Protein AF-A0A2I0NME8-F1 (afdb_monomer_lite)

Radius of gyration: 18.9 Å; chains: 1; bounding box: 47×40×54 Å

pLDDT: mean 90.34, std 10.37, range [47.47, 98.88]

Structure (mmCIF, N/CA/C/O backbone):
data_AF-A0A2I0NME8-F1
#
_entry.id   AF-A0A2I0NME8-F1
#
loop_
_atom_site.group_PDB
_atom_site.id
_atom_site.type_symbol
_atom_site.label_atom_id
_atom_site.label_alt_id
_atom_site.label_comp_id
_atom_site.label_asym_id
_atom_site.label_entity_id
_atom_site.label_seq_id
_atom_site.pdbx_PDB_ins_code
_atom_site.Cartn_x
_atom_site.Cartn_y
_atom_site.Cartn_z
_atom_site.occupancy
_atom_site.B_iso_or_equiv
_atom_site.auth_seq_id
_atom_site.auth_comp_id
_atom_site.auth_asym_id
_atom_site.auth_atom_id
_atom_site.pdbx_PDB_model_num
ATOM 1 N N . LYS A 1 1 ? -17.362 5.681 -18.011 1.00 47.47 1 LYS A N 1
ATOM 2 C CA . LYS A 1 1 ? -17.113 6.570 -16.849 1.00 47.47 1 LYS A CA 1
ATOM 3 C C . LYS A 1 1 ? -15.649 6.382 -16.465 1.00 47.47 1 LYS A C 1
ATOM 5 O O . LYS A 1 1 ? -15.208 5.243 -16.518 1.00 47.47 1 LYS A O 1
ATOM 10 N N . GLY A 1 2 ? -14.898 7.472 -16.289 1.00 61.69 2 GLY A N 1
ATOM 11 C CA . GLY A 1 2 ? -13.431 7.456 -16.187 1.00 61.69 2 GLY A CA 1
ATOM 12 C C . GLY A 1 2 ? -12.897 6.877 -14.875 1.00 61.69 2 GLY A C 1
ATOM 13 O O . GLY A 1 2 ? -13.664 6.612 -13.954 1.00 61.69 2 GLY A O 1
ATOM 14 N N . HIS A 1 3 ? -11.578 6.707 -14.825 1.00 57.25 3 HIS A N 1
ATOM 15 C CA . HIS A 1 3 ? -10.728 6.210 -13.731 1.00 57.25 3 HIS A CA 1
ATOM 16 C C . HIS A 1 3 ? -10.694 7.133 -12.486 1.00 57.25 3 HIS A C 1
ATOM 18 O O . HIS A 1 3 ? -9.628 7.410 -11.957 1.00 57.25 3 HIS A O 1
ATOM 24 N N . GLY A 1 4 ? -11.825 7.705 -12.067 1.00 63.38 4 GLY A N 1
ATOM 25 C CA . GLY A 1 4 ? -11.909 8.529 -10.850 1.00 63.38 4 GLY A CA 1
ATOM 26 C C . GLY A 1 4 ? -11.460 9.992 -10.972 1.00 63.38 4 GLY A C 1
ATOM 27 O O . GLY A 1 4 ? -11.892 10.793 -10.158 1.00 63.38 4 GLY A O 1
ATOM 28 N N . PHE A 1 5 ? -10.697 10.373 -12.004 1.00 74.81 5 PHE A N 1
ATOM 29 C CA . PHE A 1 5 ? -10.230 11.760 -12.161 1.00 74.81 5 PHE A CA 1
ATOM 30 C C . PHE A 1 5 ? -11.259 12.692 -12.809 1.00 74.81 5 PHE A C 1
ATOM 32 O O . PHE A 1 5 ? -11.834 12.399 -13.866 1.00 74.81 5 PHE A O 1
ATOM 39 N N . SER A 1 6 ? -11.443 13.846 -12.182 1.00 75.81 6 SER A N 1
ATOM 40 C CA . SER A 1 6 ? -12.228 14.974 -12.655 1.00 75.81 6 SER A CA 1
ATOM 41 C C . SER A 1 6 ? -11.431 15.852 -13.633 1.00 75.81 6 SER A C 1
ATOM 43 O O . SER A 1 6 ? -10.222 15.709 -13.824 1.00 75.81 6 SER A O 1
ATOM 45 N N . GLN A 1 7 ? -12.112 16.795 -14.288 1.00 75.69 7 GLN A N 1
ATOM 46 C CA . GLN A 1 7 ? -11.427 17.769 -15.139 1.00 75.69 7 GLN A CA 1
ATOM 47 C C . GLN A 1 7 ? -10.551 18.730 -14.313 1.00 75.69 7 GLN A C 1
ATOM 49 O O . GLN A 1 7 ? -9.525 19.172 -14.824 1.00 75.69 7 GLN A O 1
ATOM 54 N N . SER A 1 8 ? -10.923 19.031 -13.060 1.00 79.00 8 SER A N 1
ATOM 55 C CA . SER A 1 8 ? -10.115 19.863 -12.158 1.00 79.00 8 SER A CA 1
ATOM 56 C C . SER A 1 8 ? -8.833 19.162 -11.721 1.00 79.00 8 SER A C 1
ATOM 58 O O . SER A 1 8 ? -7.792 19.810 -11.709 1.00 79.00 8 SER A O 1
ATOM 60 N N . ASP A 1 9 ? -8.873 17.848 -11.490 1.00 80.81 9 ASP A N 1
ATOM 61 C CA . ASP A 1 9 ? -7.703 17.039 -11.101 1.00 80.81 9 ASP A CA 1
ATOM 62 C C . ASP A 1 9 ? -6.600 17.124 -12.159 1.0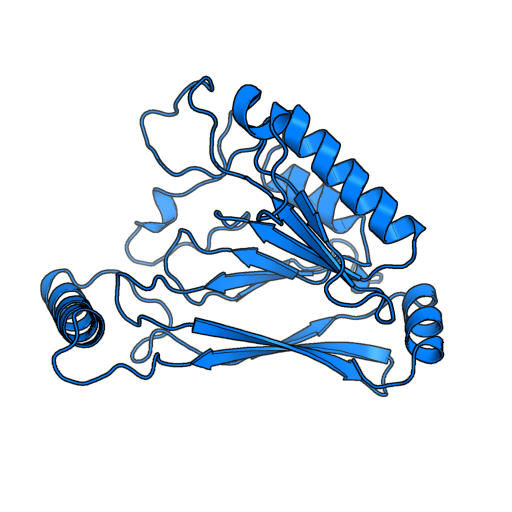0 80.81 9 ASP A C 1
ATOM 64 O O . ASP A 1 9 ? -5.416 17.248 -11.859 1.00 80.81 9 ASP A O 1
ATOM 68 N N . ARG A 1 10 ? -7.001 17.157 -13.437 1.00 74.75 10 ARG A N 1
ATOM 69 C CA . ARG A 1 10 ? -6.077 17.354 -14.562 1.00 74.75 10 ARG A CA 1
ATOM 70 C C . ARG A 1 10 ? -5.431 18.736 -14.576 1.00 74.75 10 ARG A C 1
ATOM 72 O O . ARG A 1 10 ? -4.369 18.887 -15.167 1.00 74.75 10 ARG A O 1
ATOM 79 N N . THR A 1 11 ? -6.096 19.747 -14.027 1.00 76.50 11 THR A N 1
ATOM 80 C CA . THR A 1 11 ? -5.583 21.121 -13.975 1.00 76.50 11 THR A CA 1
ATOM 81 C C . THR A 1 11 ? -4.665 21.324 -12.777 1.00 76.50 11 THR A C 1
ATOM 83 O O . THR A 1 11 ? -3.657 22.008 -12.916 1.00 76.50 11 THR A O 1
ATOM 86 N N . THR A 1 12 ? -4.988 20.736 -11.626 1.00 79.81 12 THR A N 1
ATOM 87 C CA . THR A 1 12 ? -4.189 20.863 -10.397 1.00 79.81 12 THR A CA 1
ATOM 88 C C . THR A 1 12 ? -3.056 19.842 -10.309 1.00 79.81 12 THR A C 1
ATOM 90 O O . THR A 1 12 ? -2.130 20.030 -9.523 1.00 79.81 12 THR A O 1
ATOM 93 N N . GLY A 1 13 ? -3.114 18.775 -11.114 1.00 83.69 13 GLY A N 1
ATOM 94 C CA . GLY A 1 13 ? -2.199 17.640 -11.012 1.00 83.69 13 GLY A CA 1
ATOM 95 C C . GLY A 1 13 ? -2.479 16.773 -9.784 1.00 83.69 13 GLY A C 1
ATOM 96 O O . GLY A 1 13 ? -1.594 16.047 -9.346 1.00 83.69 13 GLY A O 1
ATOM 97 N N . PHE A 1 14 ? -3.675 16.870 -9.196 1.00 89.38 14 PHE A N 1
ATOM 98 C CA . PHE A 1 14 ? -4.058 16.097 -8.019 1.00 89.38 14 PHE A CA 1
ATOM 99 C C . PHE A 1 14 ? -4.547 14.709 -8.442 1.00 89.38 14 PHE A C 1
ATOM 101 O O . PHE A 1 14 ? -5.645 14.568 -8.974 1.00 89.38 14 PHE A O 1
ATOM 108 N N . ALA A 1 15 ? -3.722 13.683 -8.235 1.00 91.50 15 ALA A N 1
ATOM 109 C CA . ALA A 1 15 ? -3.996 12.320 -8.695 1.00 91.50 15 ALA A CA 1
ATOM 110 C C . ALA A 1 15 ? -4.381 11.345 -7.564 1.00 91.50 15 ALA A C 1
ATOM 112 O O . ALA A 1 15 ? -4.317 10.128 -7.751 1.00 91.50 15 ALA A O 1
ATOM 113 N N . CYS A 1 16 ? -4.818 11.860 -6.412 1.00 94.31 16 CYS A N 1
ATOM 114 C CA . CYS A 1 16 ? -5.343 11.035 -5.326 1.00 94.31 16 CYS A CA 1
ATOM 115 C C . CYS A 1 16 ? -6.857 10.837 -5.459 1.00 94.31 16 CYS A C 1
ATOM 117 O O . CYS A 1 16 ? -7.587 11.742 -5.862 1.00 94.31 16 CYS A O 1
ATOM 119 N N . TYR A 1 17 ? -7.344 9.654 -5.100 1.00 95.50 17 TYR A N 1
ATOM 120 C CA . TYR A 1 17 ? -8.773 9.346 -5.056 1.00 95.50 17 TYR A CA 1
ATOM 121 C C . TYR A 1 17 ? -9.037 8.175 -4.112 1.00 95.50 17 TYR A C 1
ATOM 123 O O . TYR A 1 17 ? -8.129 7.431 -3.752 1.00 95.50 17 TYR A O 1
ATOM 131 N N . SER A 1 18 ? -10.292 7.967 -3.733 1.00 97.25 18 SER A N 1
ATOM 132 C CA . SER A 1 18 ? -10.694 6.791 -2.968 1.00 97.25 18 SER A CA 1
ATOM 133 C C . SER A 1 18 ? -11.953 6.159 -3.535 1.00 97.25 18 SER A C 1
ATOM 135 O O . SER A 1 18 ? -12.691 6.766 -4.317 1.00 97.25 18 SER A O 1
ATOM 137 N N . PHE A 1 19 ? -12.170 4.895 -3.191 1.00 96.25 19 PHE A N 1
ATOM 138 C CA . PHE A 1 19 ? -13.370 4.164 -3.567 1.00 96.25 19 PHE A CA 1
ATOM 139 C C . PHE A 1 19 ? -13.648 3.019 -2.594 1.00 96.25 19 PHE A C 1
ATOM 141 O O . PHE A 1 19 ? -12.768 2.549 -1.873 1.00 96.25 19 PHE A O 1
ATOM 148 N N . GLU A 1 20 ? -14.887 2.545 -2.620 1.00 95.88 20 GLU A N 1
ATOM 149 C CA . GLU A 1 20 ? -15.327 1.350 -1.909 1.00 95.88 20 GLU A CA 1
ATOM 150 C C . GLU A 1 20 ? -15.542 0.247 -2.948 1.00 95.88 20 GLU A C 1
ATOM 152 O O . GLU A 1 20 ? -16.386 0.415 -3.835 1.00 95.88 20 GLU A O 1
ATOM 157 N N . PRO A 1 21 ? -14.776 -0.861 -2.908 1.00 92.25 21 PRO A N 1
ATOM 158 C CA . PRO A 1 21 ? -14.899 -1.927 -3.903 1.00 92.25 21 PRO A CA 1
ATOM 159 C C . PRO A 1 21 ? -16.309 -2.524 -3.955 1.00 92.25 21 PRO A C 1
ATOM 161 O O . PRO A 1 21 ? -16.783 -2.937 -5.014 1.00 92.25 21 PRO A O 1
ATOM 164 N N . ARG A 1 22 ? -16.972 -2.565 -2.796 1.00 90.31 22 ARG A N 1
ATOM 165 C CA . ARG A 1 22 ? -18.315 -3.089 -2.579 1.00 90.31 22 ARG A CA 1
ATOM 166 C C . ARG A 1 22 ? -18.996 -2.271 -1.489 1.00 90.31 22 ARG A C 1
ATOM 168 O O . ARG A 1 22 ? -18.376 -1.984 -0.478 1.00 90.31 22 ARG A O 1
ATOM 175 N N . SER A 1 23 ? -20.265 -1.923 -1.679 1.00 87.50 23 SER A N 1
ATOM 176 C CA . SER A 1 23 ? -21.014 -1.093 -0.723 1.00 87.50 23 SER A CA 1
ATOM 177 C C . SER A 1 23 ? -21.514 -1.853 0.509 1.00 87.50 23 SER A C 1
ATOM 179 O O . SER A 1 23 ? -21.963 -1.235 1.466 1.00 87.50 23 SER A O 1
ATOM 181 N N . ASP A 1 24 ? -21.532 -3.186 0.457 1.00 88.50 24 ASP A N 1
ATOM 182 C CA . ASP A 1 24 ? -21.983 -4.066 1.542 1.00 88.50 24 ASP A CA 1
ATOM 183 C C . ASP A 1 24 ? -20.843 -4.529 2.459 1.00 88.50 24 ASP A C 1
ATOM 185 O O . ASP A 1 24 ? -21.098 -5.105 3.514 1.00 88.50 24 ASP A O 1
ATOM 189 N N . ILE A 1 25 ? -19.598 -4.243 2.076 1.00 90.75 25 ILE A N 1
ATOM 190 C CA . ILE A 1 25 ? -18.397 -4.575 2.833 1.00 90.75 25 ILE A CA 1
ATOM 191 C C . ILE A 1 25 ? -17.723 -3.261 3.247 1.00 90.75 25 ILE A C 1
ATOM 193 O O . ILE A 1 25 ? -17.447 -2.436 2.376 1.00 90.75 25 ILE A O 1
ATOM 197 N N . PRO A 1 26 ? -17.418 -3.039 4.539 1.00 95.00 26 PRO A N 1
ATOM 198 C CA . PRO A 1 26 ? -16.897 -1.767 5.025 1.00 95.00 26 PRO A CA 1
ATOM 199 C C . PRO A 1 26 ? -15.391 -1.650 4.738 1.00 95.00 26 PRO A C 1
ATOM 201 O O . PRO A 1 26 ? -14.580 -1.580 5.656 1.00 95.00 26 PRO A O 1
ATOM 204 N N . ILE A 1 27 ? -15.002 -1.660 3.462 1.00 96.31 27 ILE A N 1
ATOM 205 C CA . ILE A 1 27 ? -13.617 -1.498 3.005 1.00 96.31 27 ILE A CA 1
ATOM 206 C C . ILE A 1 27 ? -13.508 -0.246 2.141 1.00 96.31 27 ILE A C 1
ATOM 208 O O . ILE A 1 27 ? -14.228 -0.085 1.155 1.00 96.31 27 ILE A O 1
ATOM 212 N N . LYS A 1 28 ? -12.537 0.602 2.475 1.00 97.94 28 LYS A N 1
ATOM 213 C CA . LYS A 1 28 ? -12.153 1.788 1.711 1.00 97.94 28 LYS A CA 1
ATOM 214 C C . LYS A 1 28 ? -10.744 1.621 1.156 1.00 97.94 28 LYS A C 1
ATOM 216 O O . LYS A 1 28 ? -9.810 1.318 1.896 1.00 97.94 28 LYS A O 1
ATOM 221 N N . VAL A 1 29 ? -10.585 1.862 -0.141 1.00 98.62 29 VAL A N 1
ATOM 222 C CA . VAL A 1 29 ? -9.277 1.933 -0.799 1.00 98.62 29 VAL A CA 1
ATOM 223 C C . VAL A 1 29 ? -8.941 3.398 -1.042 1.00 98.62 29 VAL A C 1
ATOM 225 O O . VAL A 1 29 ? -9.693 4.104 -1.712 1.00 98.62 29 VAL A O 1
ATOM 228 N N . ILE A 1 30 ? -7.815 3.842 -0.497 1.00 98.69 30 ILE A N 1
ATOM 229 C CA . ILE A 1 30 ? -7.252 5.182 -0.645 1.00 98.69 30 ILE A CA 1
ATOM 230 C C . ILE A 1 30 ? -6.084 5.070 -1.622 1.00 98.69 30 ILE A C 1
ATOM 232 O O . ILE A 1 30 ? -5.070 4.445 -1.320 1.00 98.69 30 ILE A O 1
ATOM 236 N N . VAL A 1 31 ? -6.228 5.649 -2.807 1.00 98.44 31 VAL A N 1
ATOM 237 C CA . VAL A 1 31 ? -5.171 5.703 -3.817 1.00 98.44 31 VAL A CA 1
ATOM 238 C C . VAL A 1 31 ? -4.455 7.036 -3.678 1.00 98.44 31 VAL A C 1
ATOM 240 O O . VAL A 1 31 ? -5.019 8.090 -3.972 1.00 98.44 31 VAL A O 1
ATOM 243 N N . LEU A 1 32 ? -3.223 6.974 -3.185 1.00 98.12 32 LEU A N 1
ATOM 244 C CA . LEU A 1 32 ? -2.390 8.125 -2.876 1.00 98.12 32 LEU A CA 1
ATOM 245 C C . LEU A 1 32 ? -1.318 8.294 -3.952 1.00 98.12 32 LEU A C 1
ATOM 247 O O . LEU A 1 32 ? -0.476 7.418 -4.157 1.00 98.12 32 LEU A O 1
ATOM 251 N N . ASP A 1 33 ? -1.310 9.455 -4.595 1.00 95.50 33 ASP A N 1
ATOM 252 C CA . ASP A 1 33 ? -0.169 9.892 -5.387 1.00 95.50 33 ASP A CA 1
ATOM 253 C C . ASP A 1 33 ? 0.915 10.432 -4.451 1.00 95.50 33 ASP A C 1
ATOM 255 O O . ASP A 1 33 ? 0.809 11.547 -3.944 1.00 95.50 33 ASP A O 1
ATOM 259 N N . ASN A 1 34 ? 1.936 9.610 -4.208 1.00 95.12 34 ASN A N 1
ATOM 260 C CA . ASN A 1 34 ? 3.104 9.967 -3.407 1.00 95.12 34 ASN A CA 1
ATOM 261 C C . ASN A 1 34 ? 4.376 10.141 -4.243 1.00 95.12 34 ASN A C 1
ATOM 263 O O . ASN A 1 34 ? 5.485 9.851 -3.780 1.00 95.12 34 ASN A O 1
ATOM 267 N N . THR A 1 35 ? 4.205 10.569 -5.492 1.00 90.06 35 THR A N 1
ATOM 268 C CA . THR A 1 35 ? 5.314 11.009 -6.330 1.00 90.06 35 THR A CA 1
ATOM 269 C C . THR A 1 35 ? 5.553 12.503 -6.137 1.00 90.06 35 THR A C 1
ATOM 271 O O . THR A 1 35 ? 4.622 13.280 -5.936 1.00 90.06 35 THR A O 1
ATOM 274 N N . GLN A 1 36 ? 6.825 12.899 -6.156 1.00 84.75 36 GLN A N 1
ATOM 275 C CA . GLN A 1 36 ? 7.208 14.303 -6.061 1.00 84.75 36 GLN A CA 1
ATOM 276 C C . GLN A 1 36 ? 6.582 15.113 -7.199 1.00 84.75 36 GLN A C 1
ATOM 278 O O . GLN A 1 36 ? 6.591 14.669 -8.350 1.00 84.75 36 GLN A O 1
ATOM 283 N N . ARG A 1 37 ? 6.078 16.311 -6.887 1.00 82.25 37 ARG A N 1
ATOM 284 C CA . ARG A 1 37 ? 5.539 17.199 -7.916 1.00 82.25 37 ARG A CA 1
ATOM 285 C C . ARG A 1 37 ? 6.648 17.775 -8.781 1.00 82.25 37 ARG A C 1
ATOM 287 O O . ARG A 1 37 ? 7.751 18.039 -8.309 1.00 82.25 37 ARG A O 1
ATOM 294 N N . ASP A 1 38 ? 6.312 18.063 -10.033 1.00 80.75 38 ASP A N 1
ATOM 295 C CA . ASP A 1 38 ? 7.242 18.677 -10.985 1.00 80.75 38 ASP A CA 1
ATOM 296 C C . ASP A 1 38 ? 7.752 20.062 -10.531 1.00 80.75 38 ASP A C 1
ATOM 298 O O . ASP A 1 38 ? 8.812 20.504 -10.978 1.00 80.75 38 ASP A O 1
ATOM 302 N N . ASP A 1 39 ? 7.001 20.759 -9.670 1.00 81.31 39 ASP A N 1
ATOM 303 C CA . ASP A 1 39 ? 7.326 22.081 -9.124 1.00 81.31 39 ASP A CA 1
ATOM 304 C C . ASP A 1 39 ? 7.977 22.052 -7.727 1.00 81.31 39 ASP A C 1
ATOM 306 O O . ASP A 1 39 ? 8.375 23.110 -7.228 1.00 81.31 39 ASP A O 1
ATOM 310 N N . ASP A 1 40 ? 8.156 20.873 -7.121 1.00 76.94 40 ASP A N 1
ATOM 311 C CA . ASP A 1 40 ? 8.868 20.727 -5.848 1.00 76.94 40 ASP A CA 1
ATOM 312 C C . ASP A 1 40 ? 10.391 20.876 -6.035 1.00 76.94 40 ASP A C 1
ATOM 314 O O . ASP A 1 40 ? 10.950 20.468 -7.060 1.00 76.94 40 ASP A O 1
ATOM 318 N N . PRO A 1 41 ? 11.121 21.394 -5.028 1.00 79.25 41 PRO A N 1
ATOM 319 C CA . PRO A 1 41 ? 12.578 21.414 -5.064 1.00 79.25 41 PRO A CA 1
ATOM 320 C C . PRO A 1 41 ? 13.137 19.990 -5.209 1.00 79.25 41 PRO A C 1
ATOM 322 O O . PRO A 1 41 ? 12.917 19.114 -4.375 1.00 79.25 41 PRO A O 1
ATOM 325 N N . GLY A 1 42 ? 13.874 19.747 -6.292 1.00 72.69 42 GLY A N 1
ATOM 326 C CA . GLY A 1 42 ? 14.503 18.453 -6.544 1.00 72.69 42 GLY A CA 1
ATOM 327 C C . GLY A 1 42 ? 15.694 18.192 -5.621 1.00 72.69 42 GLY A C 1
ATOM 328 O O . GLY A 1 42 ? 16.481 19.089 -5.327 1.00 72.69 42 GLY A O 1
ATOM 329 N N . GLU A 1 43 ? 15.898 16.934 -5.235 1.00 73.06 43 GLU A N 1
ATOM 330 C CA . GLU A 1 43 ? 17.067 16.501 -4.450 1.00 73.06 43 GLU A CA 1
ATOM 331 C C . GLU A 1 43 ? 18.249 16.035 -5.324 1.00 73.06 43 GLU A C 1
ATOM 333 O O . GLU A 1 43 ? 19.112 15.278 -4.883 1.00 73.06 43 GLU A O 1
ATOM 338 N N . GLY A 1 44 ? 18.292 16.441 -6.597 1.00 66.88 44 GLY A N 1
ATOM 339 C CA . GLY A 1 44 ? 19.334 16.024 -7.547 1.00 66.88 44 GLY A CA 1
ATOM 340 C C . GLY A 1 44 ? 19.279 14.542 -7.957 1.00 66.88 44 GLY A C 1
ATOM 341 O O . GLY A 1 44 ? 20.076 14.120 -8.792 1.00 66.88 44 GLY A O 1
ATOM 342 N N . SER A 1 45 ? 18.328 13.774 -7.416 1.00 65.06 45 SER A N 1
ATOM 343 C CA . SER A 1 45 ? 17.955 12.417 -7.823 1.00 65.06 45 SER A CA 1
ATOM 344 C C . SER A 1 45 ? 16.442 12.344 -8.039 1.00 65.06 45 SER A C 1
ATOM 346 O O . SER A 1 45 ? 15.684 13.068 -7.397 1.00 65.06 45 SER A O 1
ATOM 348 N N . SER A 1 46 ? 16.007 11.473 -8.946 1.00 65.12 46 SER A N 1
ATOM 349 C CA . SER A 1 46 ? 14.596 11.199 -9.228 1.00 65.12 46 SER A CA 1
ATOM 350 C C . SER A 1 46 ? 14.158 9.905 -8.541 1.00 65.12 46 SER A C 1
ATOM 352 O O . SER A 1 46 ? 14.902 8.927 -8.591 1.00 65.12 46 SER A O 1
ATOM 354 N N . GLY A 1 47 ? 12.943 9.866 -7.984 1.00 79.12 47 GLY A N 1
ATOM 355 C CA . GLY A 1 47 ? 12.354 8.643 -7.419 1.00 79.12 47 GLY A CA 1
ATOM 356 C C . GLY A 1 47 ? 12.276 8.609 -5.893 1.00 79.12 47 GLY A C 1
ATOM 357 O O . GLY A 1 47 ? 12.409 7.547 -5.304 1.00 79.12 47 GLY A O 1
ATOM 358 N N . PHE A 1 48 ? 12.096 9.752 -5.233 1.00 88.50 48 PHE A N 1
ATOM 359 C CA . PHE A 1 48 ? 11.791 9.773 -3.802 1.00 88.50 48 PHE A CA 1
ATOM 360 C C . PHE A 1 48 ? 10.285 9.798 -3.567 1.00 88.50 48 PHE A C 1
ATOM 362 O O . PHE A 1 48 ? 9.535 10.382 -4.352 1.00 88.50 48 PHE A O 1
ATOM 369 N N . GLY A 1 49 ? 9.861 9.157 -2.479 1.00 91.81 49 GLY A N 1
ATOM 370 C CA . GLY A 1 49 ? 8.501 9.276 -1.964 1.00 91.81 49 GLY A CA 1
ATOM 371 C C . GLY A 1 49 ? 8.288 10.692 -1.466 1.00 91.81 49 GLY A C 1
ATOM 372 O O . GLY A 1 49 ? 9.103 11.190 -0.696 1.00 91.81 49 GLY A O 1
ATOM 373 N N . SER A 1 50 ? 7.238 11.359 -1.919 1.00 92.81 50 SER A N 1
ATOM 374 C CA . SER A 1 50 ? 6.922 12.709 -1.463 1.00 92.81 50 SER A CA 1
ATOM 375 C C . SER A 1 50 ? 5.428 12.948 -1.523 1.00 92.81 50 SER A C 1
ATOM 377 O O . SER A 1 50 ? 4.750 12.466 -2.427 1.00 92.81 50 SER A O 1
ATOM 379 N N . ILE A 1 51 ? 4.920 13.709 -0.564 1.00 94.31 51 ILE A N 1
ATOM 380 C CA . ILE A 1 51 ? 3.572 14.263 -0.605 1.00 94.31 51 ILE A CA 1
ATOM 381 C C . ILE A 1 51 ? 3.653 15.736 -0.232 1.00 94.31 51 ILE A C 1
ATOM 383 O O . ILE A 1 51 ? 4.370 16.105 0.699 1.00 94.31 51 ILE A O 1
ATOM 387 N N . ASP A 1 52 ? 2.924 16.568 -0.966 1.00 93.31 52 ASP A N 1
ATOM 388 C CA . ASP A 1 52 ? 2.725 17.969 -0.614 1.00 93.31 52 ASP A CA 1
ATOM 389 C C . ASP A 1 52 ? 1.700 18.098 0.528 1.00 93.31 52 ASP A C 1
ATOM 391 O O . ASP A 1 52 ? 1.086 17.120 0.971 1.00 93.31 52 ASP A O 1
ATOM 395 N N . GLN A 1 53 ? 1.518 19.322 1.027 1.00 94.38 53 GLN A N 1
ATOM 396 C CA . GLN A 1 53 ? 0.589 19.575 2.128 1.00 94.38 53 GLN A CA 1
ATOM 397 C C . GLN A 1 53 ? -0.857 19.234 1.740 1.00 94.38 53 GLN A C 1
ATOM 399 O O . GLN A 1 53 ? -1.581 18.660 2.544 1.00 94.38 53 GLN A O 1
ATOM 404 N N . GLU A 1 54 ? -1.264 19.536 0.502 1.00 94.56 54 GLU A N 1
ATOM 405 C CA . GLU A 1 54 ? -2.620 19.266 0.009 1.00 94.56 54 GLU A CA 1
ATOM 406 C C . GLU A 1 54 ? -2.940 17.763 0.033 1.00 94.56 54 GLU A C 1
ATOM 408 O O . GLU A 1 54 ? -3.985 17.352 0.541 1.00 94.56 54 GLU A O 1
ATOM 413 N N . ARG A 1 55 ? -2.026 16.921 -0.463 1.00 95.88 55 ARG A N 1
ATOM 414 C CA . ARG A 1 55 ? -2.157 15.457 -0.449 1.00 95.88 55 ARG A CA 1
ATOM 415 C C . ARG A 1 55 ? -2.086 14.892 0.962 1.00 95.88 55 ARG A C 1
ATOM 417 O O . ARG A 1 55 ? -2.805 13.936 1.248 1.00 95.88 55 ARG A O 1
ATOM 424 N N . TYR A 1 56 ? -1.242 15.451 1.831 1.00 97.94 56 TYR A N 1
ATOM 425 C CA . TYR A 1 56 ? -1.165 15.017 3.225 1.00 97.94 56 TYR A CA 1
ATOM 426 C C . TYR A 1 56 ? -2.463 15.318 3.983 1.00 97.94 56 TYR A C 1
ATOM 428 O O . TYR A 1 56 ? -3.029 14.413 4.596 1.00 97.94 56 TYR A O 1
ATOM 436 N N . ASP A 1 57 ? -2.986 16.540 3.877 1.00 98.50 57 ASP A N 1
ATOM 437 C CA . ASP A 1 57 ? -4.252 16.930 4.507 1.00 98.50 57 ASP A CA 1
ATOM 438 C C . ASP A 1 57 ? -5.415 16.084 3.972 1.00 98.50 57 ASP A C 1
ATOM 440 O O . ASP A 1 57 ? -6.243 15.591 4.742 1.00 98.50 57 ASP A O 1
ATOM 444 N N . TRP A 1 58 ? -5.442 15.840 2.659 1.00 98.19 58 TRP A N 1
ATOM 445 C CA . TRP A 1 58 ? -6.421 14.953 2.036 1.00 98.19 58 TRP A CA 1
ATOM 446 C C . TRP A 1 58 ? -6.325 13.515 2.560 1.00 98.19 58 TRP A C 1
ATOM 448 O O . TRP A 1 58 ? -7.346 12.923 2.909 1.00 98.19 58 TRP A O 1
ATOM 458 N N . LEU A 1 59 ? -5.117 12.952 2.664 1.00 98.75 59 LEU A N 1
ATOM 459 C CA . LEU A 1 59 ? -4.902 11.605 3.197 1.00 98.75 59 LEU A CA 1
ATOM 460 C C . LEU A 1 59 ? -5.415 11.499 4.636 1.00 98.75 59 LEU A C 1
ATOM 462 O O . LEU A 1 59 ? -6.120 10.549 4.973 1.00 98.75 59 LEU A O 1
ATOM 466 N N . VAL A 1 60 ? -5.083 12.481 5.476 1.00 98.88 60 VAL A N 1
ATOM 467 C CA . VAL A 1 60 ? -5.540 12.544 6.869 1.00 98.88 60 VAL A CA 1
ATOM 468 C C . VAL A 1 60 ? -7.065 12.601 6.939 1.00 98.88 60 VAL A C 1
ATOM 470 O O . VAL A 1 60 ? -7.659 11.835 7.697 1.00 98.88 60 VAL A O 1
ATOM 473 N N . GLN A 1 61 ? -7.706 13.424 6.109 1.00 98.81 61 GLN A N 1
ATOM 474 C CA . GLN A 1 61 ? -9.165 13.506 6.046 1.00 98.81 61 GLN A CA 1
ATOM 475 C C . GLN A 1 61 ? -9.800 12.176 5.615 1.00 98.81 61 GLN A C 1
ATOM 477 O O . GLN A 1 61 ? -10.818 11.762 6.170 1.00 98.81 61 GLN A O 1
ATOM 482 N N . GLU A 1 62 ? -9.208 11.481 4.644 1.00 98.75 62 GLU A N 1
ATOM 483 C CA . GLU A 1 62 ? -9.713 10.195 4.164 1.00 98.75 62 GLU A CA 1
ATOM 484 C C . GLU A 1 62 ? -9.620 9.090 5.217 1.00 98.75 62 GLU A C 1
ATOM 486 O O . GLU A 1 62 ? -10.548 8.275 5.313 1.00 98.75 62 GLU A O 1
ATOM 491 N N . LEU A 1 63 ? -8.543 9.102 6.008 1.00 98.81 63 LEU A N 1
ATOM 492 C CA . LEU A 1 63 ? -8.328 8.219 7.153 1.00 98.81 63 LEU A CA 1
ATOM 493 C C . LEU A 1 63 ? -9.308 8.516 8.293 1.00 98.81 63 LEU A C 1
ATOM 495 O O . LEU A 1 63 ? -9.904 7.597 8.852 1.00 98.81 63 LEU A O 1
ATOM 499 N N . GLU A 1 64 ? -9.521 9.794 8.612 1.00 98.75 64 GLU A N 1
ATOM 500 C CA . GLU A 1 64 ? -10.495 10.227 9.621 1.00 98.75 64 GLU A CA 1
ATOM 501 C C . GLU A 1 64 ? -11.918 9.821 9.238 1.00 98.75 64 GLU A C 1
ATOM 503 O O . GLU A 1 64 ? -12.630 9.239 10.058 1.00 98.75 64 GLU A O 1
ATOM 508 N N . ASN A 1 65 ? -12.305 10.040 7.980 1.00 98.62 65 ASN A N 1
ATOM 509 C CA . ASN A 1 65 ? -13.607 9.626 7.462 1.00 98.62 65 ASN A CA 1
ATOM 510 C C . ASN A 1 65 ? -13.766 8.104 7.518 1.00 98.62 65 ASN A C 1
ATOM 512 O O . ASN A 1 65 ? -14.771 7.610 8.022 1.00 98.62 65 ASN A O 1
ATOM 516 N N . GLY A 1 66 ? -12.767 7.347 7.050 1.00 98.38 66 GLY A N 1
ATOM 517 C CA . GLY A 1 66 ? -12.812 5.884 7.083 1.00 98.38 66 GLY A CA 1
ATOM 518 C C . GLY A 1 66 ? -12.925 5.333 8.505 1.00 98.38 66 GLY A C 1
ATOM 519 O O . GLY A 1 66 ? -13.737 4.444 8.754 1.00 98.38 66 GLY A O 1
ATOM 520 N N . GLN A 1 67 ? -12.188 5.903 9.460 1.00 98.06 67 GLN A N 1
ATOM 521 C CA . GLN A 1 67 ? -12.282 5.528 10.870 1.00 98.06 67 GLN A CA 1
ATOM 522 C C . GLN A 1 67 ? -13.662 5.852 11.460 1.00 98.06 67 GLN A C 1
ATOM 524 O O . GLN A 1 67 ? -14.263 4.996 12.110 1.00 98.06 67 GLN A O 1
ATOM 529 N N . ALA A 1 68 ? -14.176 7.063 11.230 1.00 98.06 68 ALA A N 1
ATOM 530 C CA . ALA A 1 68 ? -15.469 7.510 11.755 1.00 98.06 68 ALA A CA 1
ATOM 531 C C . ALA A 1 68 ? -16.651 6.722 11.169 1.00 98.06 68 ALA A C 1
ATOM 533 O O . ALA A 1 68 ? -17.639 6.471 11.856 1.00 98.06 68 ALA A O 1
ATOM 534 N N . GLU A 1 69 ? -16.539 6.308 9.909 1.00 97.00 69 GLU A N 1
ATOM 535 C CA . GLU A 1 69 ? -17.542 5.510 9.203 1.00 97.00 69 GLU A CA 1
ATOM 536 C C . GLU A 1 69 ? -17.404 4.004 9.468 1.00 97.00 69 GLU A C 1
ATOM 538 O O . GLU A 1 69 ? -18.202 3.220 8.953 1.00 97.00 69 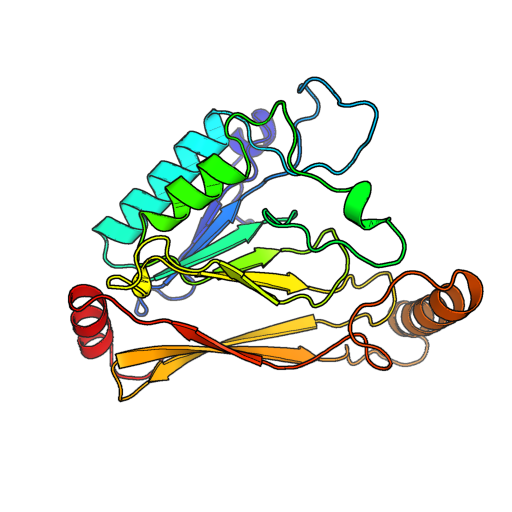GLU A O 1
ATOM 543 N N . GLY A 1 70 ? -16.413 3.583 10.262 1.00 97.00 70 GLY A N 1
ATOM 544 C CA . GLY A 1 70 ? -16.208 2.177 10.594 1.00 97.00 70 GLY A CA 1
ATOM 545 C C . GLY A 1 70 ? -15.776 1.342 9.390 1.00 97.00 70 GLY A C 1
ATOM 546 O O . GLY A 1 70 ? -16.288 0.246 9.182 1.00 97.00 70 GLY A O 1
ATOM 547 N N . LYS A 1 71 ? -14.863 1.867 8.570 1.00 97.56 71 LYS A N 1
ATOM 548 C CA . LYS A 1 71 ? -14.306 1.186 7.396 1.00 97.56 71 LYS A CA 1
ATOM 549 C C . LYS A 1 71 ? -12.892 0.710 7.680 1.00 97.56 71 LYS A C 1
ATOM 551 O O . LYS A 1 71 ? -12.084 1.476 8.199 1.00 97.56 71 LYS A O 1
ATOM 556 N N . LEU A 1 72 ? -12.589 -0.524 7.292 1.00 98.12 72 LEU A N 1
ATOM 557 C CA . LEU A 1 72 ? -11.223 -1.005 7.131 1.00 98.12 72 LEU A CA 1
ATOM 558 C C . LEU A 1 72 ? -10.580 -0.302 5.935 1.00 98.12 72 LEU A C 1
ATOM 560 O O . LEU A 1 72 ? -11.226 -0.096 4.905 1.00 98.12 72 LEU A O 1
ATOM 564 N N . MET A 1 73 ? -9.313 0.076 6.062 1.00 98.75 73 MET A N 1
ATOM 565 C CA . MET A 1 73 ? -8.647 0.942 5.092 1.00 98.75 73 MET A CA 1
ATOM 566 C C . MET A 1 73 ? -7.428 0.272 4.470 1.00 98.75 73 MET A C 1
ATOM 568 O O . MET A 1 73 ? -6.614 -0.356 5.150 1.00 98.75 73 MET A O 1
ATOM 572 N N . ILE A 1 74 ? -7.305 0.443 3.157 1.00 98.81 74 ILE A N 1
ATOM 573 C CA . ILE A 1 74 ? -6.155 0.042 2.349 1.00 98.81 74 ILE A CA 1
ATOM 574 C C . ILE A 1 74 ? -5.605 1.303 1.697 1.00 98.81 74 ILE A C 1
ATOM 576 O O . ILE A 1 74 ? -6.359 2.024 1.046 1.00 98.81 74 ILE A O 1
ATOM 580 N N . ILE A 1 75 ? -4.306 1.549 1.827 1.00 98.88 75 ILE A N 1
ATOM 581 C CA . ILE A 1 75 ? -3.629 2.590 1.052 1.00 98.88 75 ILE A CA 1
ATOM 582 C C . ILE A 1 75 ? -2.892 1.922 -0.103 1.00 98.88 75 ILE A C 1
ATOM 584 O O . ILE A 1 75 ? -2.130 0.984 0.109 1.00 98.88 75 ILE A O 1
ATOM 588 N N . ALA A 1 76 ? -3.103 2.405 -1.321 1.00 98.56 76 ALA A N 1
ATOM 589 C CA . ALA A 1 76 ? -2.307 2.054 -2.488 1.00 98.56 76 ALA A CA 1
ATOM 590 C C . ALA A 1 76 ? -1.523 3.289 -2.933 1.00 98.56 76 ALA A C 1
ATOM 592 O O . ALA A 1 76 ? -2.117 4.316 -3.259 1.00 98.56 76 ALA A O 1
ATOM 593 N N . ALA A 1 77 ? -0.199 3.186 -2.953 1.00 98.00 77 ALA A N 1
ATOM 594 C CA . ALA A 1 77 ? 0.695 4.268 -3.346 1.00 98.00 77 ALA A CA 1
ATOM 595 C C . ALA A 1 77 ? 1.820 3.732 -4.235 1.00 98.00 77 ALA A C 1
ATOM 597 O O . ALA A 1 77 ? 2.063 2.527 -4.290 1.00 98.00 77 ALA A O 1
ATOM 598 N N . HIS A 1 78 ? 2.532 4.597 -4.954 1.00 96.19 78 HIS A N 1
ATOM 599 C CA . HIS A 1 78 ? 3.627 4.121 -5.800 1.00 96.19 78 HIS A CA 1
ATOM 600 C C . HIS A 1 78 ? 4.837 3.704 -4.955 1.00 96.19 78 HIS A C 1
ATOM 602 O O . HIS A 1 78 ? 5.368 2.605 -5.132 1.00 96.19 78 HIS A O 1
ATOM 608 N N . ILE A 1 79 ? 5.243 4.565 -4.020 1.00 95.00 79 ILE A N 1
ATOM 609 C CA . ILE A 1 79 ? 6.508 4.461 -3.282 1.00 95.00 79 ILE A CA 1
ATOM 610 C C . ILE A 1 79 ? 6.250 3.915 -1.861 1.00 95.00 79 ILE A C 1
ATOM 612 O O . ILE A 1 79 ? 5.304 4.371 -1.212 1.00 95.00 79 ILE A O 1
ATOM 616 N N . PRO A 1 80 ? 7.016 2.922 -1.364 1.00 95.50 80 PRO A N 1
ATOM 617 C CA . PRO A 1 80 ? 6.941 2.494 0.037 1.00 95.50 80 PRO A CA 1
ATOM 618 C C . PRO A 1 80 ? 7.405 3.604 0.989 1.00 95.50 80 PRO A C 1
ATOM 620 O O . PRO A 1 80 ? 8.246 4.420 0.620 1.00 95.50 80 PRO A O 1
ATOM 623 N N . ILE A 1 81 ? 6.908 3.605 2.228 1.00 95.38 81 ILE A N 1
ATOM 624 C CA . ILE A 1 81 ? 7.394 4.527 3.264 1.00 95.38 81 ILE A CA 1
ATOM 625 C C . ILE A 1 81 ? 8.702 3.990 3.848 1.00 95.38 81 ILE A C 1
ATOM 627 O O . ILE A 1 81 ? 9.727 4.664 3.829 1.00 95.38 81 ILE A O 1
ATOM 631 N N . VAL A 1 82 ? 8.680 2.743 4.331 1.00 92.75 82 VAL A N 1
ATOM 632 C CA . VAL A 1 82 ? 9.868 2.075 4.872 1.00 92.75 82 VAL A CA 1
ATOM 633 C C . VAL A 1 82 ? 10.601 1.369 3.749 1.00 92.75 82 VAL A C 1
ATOM 635 O O . VAL A 1 82 ? 10.047 0.495 3.084 1.00 92.75 82 VAL A O 1
ATOM 638 N N . ILE A 1 83 ? 11.871 1.696 3.571 1.00 87.44 83 ILE A N 1
ATOM 639 C CA . ILE A 1 83 ? 12.720 1.066 2.568 1.00 87.44 83 ILE A CA 1
ATOM 640 C C . ILE A 1 83 ? 13.671 0.121 3.282 1.00 87.44 83 ILE A C 1
ATOM 642 O O . ILE A 1 83 ? 14.516 0.534 4.073 1.00 87.44 83 ILE A O 1
ATOM 646 N N . LYS A 1 84 ? 13.511 -1.176 3.022 1.00 80.31 84 LYS A N 1
ATOM 647 C CA . LYS A 1 84 ? 14.447 -2.179 3.521 1.00 80.31 84 LYS A CA 1
ATOM 648 C C . LYS A 1 84 ? 15.758 -2.035 2.756 1.00 80.31 84 LYS A C 1
ATOM 650 O O . LYS A 1 84 ? 15.758 -2.080 1.531 1.00 80.31 84 LYS A O 1
ATOM 655 N N . GLU A 1 85 ? 16.869 -1.878 3.463 1.00 73.00 85 GLU A N 1
ATOM 656 C CA . GLU A 1 85 ? 18.176 -1.854 2.809 1.00 73.00 85 GLU A CA 1
ATOM 657 C C . GLU A 1 85 ? 18.433 -3.189 2.091 1.00 73.00 85 GLU A C 1
ATOM 659 O O . GLU A 1 85 ? 18.179 -4.267 2.638 1.00 73.00 85 GLU A O 1
ATOM 664 N N . ASP A 1 86 ? 18.916 -3.113 0.850 1.00 68.44 86 ASP A N 1
ATOM 665 C CA . ASP A 1 86 ? 19.383 -4.274 0.097 1.00 68.44 86 ASP A CA 1
ATOM 666 C C . ASP A 1 86 ? 20.918 -4.336 0.112 1.00 68.44 86 ASP A C 1
ATOM 668 O O . ASP A 1 86 ? 21.599 -3.317 0.229 1.00 68.44 86 ASP A O 1
ATOM 672 N N . GLU A 1 87 ? 21.473 -5.545 -0.019 1.00 59.25 87 GLU A N 1
ATOM 673 C CA . GLU A 1 87 ? 22.927 -5.786 0.016 1.00 59.25 87 GLU A CA 1
ATOM 674 C C . GLU A 1 87 ? 23.705 -5.064 -1.101 1.00 59.25 87 GLU A C 1
ATOM 676 O O . GLU A 1 87 ? 24.928 -4.962 -1.039 1.00 59.25 87 GLU A O 1
ATOM 681 N N . ALA A 1 88 ? 23.020 -4.575 -2.136 1.00 60.94 88 ALA A N 1
ATOM 682 C CA . ALA A 1 88 ? 23.623 -3.977 -3.321 1.00 60.94 88 ALA A CA 1
ATOM 683 C C . ALA A 1 88 ? 23.503 -2.444 -3.369 1.00 60.94 88 ALA A C 1
ATOM 685 O O . ALA A 1 88 ? 23.971 -1.822 -4.324 1.00 60.94 88 ALA A O 1
ATOM 686 N N . GLY A 1 89 ? 22.889 -1.832 -2.355 1.00 60.75 89 GLY A N 1
ATOM 687 C CA . GLY A 1 89 ? 22.792 -0.390 -2.171 1.00 60.75 89 GLY A CA 1
ATOM 688 C C . GLY A 1 89 ? 21.835 0.344 -3.113 1.00 60.75 89 GLY A C 1
ATOM 689 O O . GLY A 1 89 ? 21.745 1.564 -3.002 1.00 60.75 89 GLY A O 1
ATOM 690 N N . LEU A 1 90 ? 21.087 -0.316 -4.006 1.00 66.62 90 LEU A N 1
ATOM 691 C CA . LEU A 1 90 ? 20.145 0.398 -4.891 1.00 66.62 90 LEU A CA 1
ATOM 692 C C . LEU A 1 90 ? 18.963 0.971 -4.110 1.00 66.62 90 LEU A C 1
ATOM 694 O O . LEU A 1 90 ? 18.514 2.074 -4.407 1.00 66.62 90 LEU A O 1
ATOM 698 N N . SER A 1 91 ? 18.535 0.283 -3.052 1.00 70.94 91 SER A N 1
ATOM 699 C CA . SER A 1 91 ? 17.547 0.814 -2.112 1.00 70.94 91 SER A CA 1
ATOM 700 C C . SER A 1 91 ? 18.009 2.100 -1.424 1.00 70.94 91 SER A C 1
ATOM 702 O O . SER A 1 91 ? 17.163 2.895 -1.055 1.00 70.94 91 SER A O 1
ATOM 704 N N . SER A 1 92 ? 19.318 2.372 -1.310 1.00 65.00 92 SER A N 1
ATOM 705 C CA . SER A 1 92 ? 19.807 3.647 -0.749 1.00 65.00 92 SER A CA 1
ATOM 706 C C . SER A 1 92 ? 19.597 4.850 -1.682 1.00 65.00 92 SER A C 1
ATOM 708 O O . SER A 1 92 ? 19.638 5.997 -1.239 1.00 65.00 92 SER A O 1
ATOM 710 N N . LEU A 1 93 ? 19.341 4.596 -2.972 1.00 72.69 93 LEU A N 1
ATOM 711 C CA . LEU A 1 93 ? 18.973 5.613 -3.962 1.00 72.69 93 LEU A CA 1
ATOM 712 C C . LEU A 1 93 ? 17.474 5.924 -3.954 1.00 72.69 93 LEU A C 1
ATOM 714 O O . LEU A 1 93 ? 17.017 6.729 -4.761 1.00 72.69 93 LEU A O 1
ATOM 718 N N . MET A 1 94 ? 16.712 5.276 -3.077 1.00 81.75 94 MET A N 1
ATOM 719 C CA . MET A 1 94 ? 15.274 5.429 -2.927 1.00 81.75 94 MET A CA 1
ATOM 720 C C . MET A 1 94 ? 15.043 5.818 -1.469 1.00 81.75 94 MET A C 1
ATOM 722 O O . MET A 1 94 ? 15.521 5.150 -0.559 1.00 81.75 94 MET A O 1
ATOM 726 N N . LYS A 1 95 ? 14.365 6.935 -1.224 1.00 85.88 95 LYS A N 1
ATOM 727 C CA . LYS A 1 95 ? 14.064 7.409 0.133 1.00 85.88 95 LYS A CA 1
ATOM 728 C C . LYS A 1 95 ? 12.800 8.245 0.134 1.00 85.88 95 LYS A C 1
ATOM 730 O O . LYS A 1 95 ? 12.290 8.615 -0.924 1.00 85.88 95 LYS A O 1
ATOM 735 N N . TRP A 1 96 ? 12.314 8.551 1.325 1.00 91.50 96 TRP A N 1
ATOM 736 C CA . TRP A 1 96 ? 11.340 9.611 1.503 1.00 91.50 96 TRP A CA 1
ATOM 737 C C . TRP A 1 96 ? 12.031 10.970 1.372 1.00 91.50 96 TRP A C 1
ATOM 739 O O . TRP A 1 96 ? 13.149 11.160 1.864 1.00 91.50 96 TRP A O 1
ATOM 749 N N . SER A 1 97 ? 11.408 11.896 0.651 1.00 91.06 97 SER A N 1
ATOM 750 C CA . SER A 1 97 ? 11.984 13.208 0.395 1.00 91.06 97 SER A CA 1
ATOM 751 C C . SER A 1 97 ? 12.027 14.033 1.676 1.00 91.06 97 SER A C 1
ATOM 753 O O . SER A 1 97 ? 11.080 14.048 2.459 1.00 91.06 97 SER A O 1
ATOM 755 N N . GLN A 1 98 ? 13.109 14.791 1.852 1.00 90.00 98 GLN A N 1
ATOM 756 C CA . GLN A 1 98 ? 13.220 15.770 2.936 1.00 90.00 98 GLN A CA 1
ATOM 757 C C . GLN A 1 98 ? 12.310 16.994 2.730 1.00 90.00 98 GLN A C 1
ATOM 759 O O . GLN A 1 98 ? 12.130 17.780 3.656 1.00 90.00 98 GLN A O 1
ATOM 764 N N . TYR A 1 99 ? 11.783 17.175 1.515 1.00 90.25 99 TYR A N 1
ATOM 765 C CA . TYR A 1 99 ? 10.874 18.262 1.151 1.00 90.25 99 TYR A CA 1
ATOM 766 C C . TYR A 1 99 ? 9.401 17.852 1.179 1.00 90.25 99 TYR A C 1
ATOM 768 O O . TYR A 1 99 ? 8.540 18.703 0.963 1.00 90.25 99 TYR A O 1
ATOM 776 N N . ALA A 1 100 ? 9.106 16.578 1.453 1.00 93.06 100 ALA A N 1
ATOM 777 C CA . ALA A 1 100 ? 7.740 16.150 1.702 1.00 93.06 100 ALA A CA 1
ATOM 778 C C . ALA A 1 100 ? 7.151 16.949 2.877 1.00 93.06 100 ALA A C 1
ATOM 780 O O . ALA A 1 100 ? 7.848 17.276 3.839 1.00 93.06 100 ALA A O 1
ATOM 781 N N . ALA A 1 101 ? 5.852 17.232 2.823 1.00 95.19 101 ALA A N 1
ATOM 782 C CA . ALA A 1 101 ? 5.144 17.973 3.867 1.00 95.19 101 ALA A CA 1
ATOM 783 C C . ALA A 1 101 ? 5.161 17.265 5.234 1.00 95.19 101 ALA A C 1
ATOM 785 O O . ALA A 1 101 ? 4.947 17.891 6.270 1.00 95.19 101 ALA A O 1
ATOM 786 N N . VAL A 1 102 ? 5.434 15.960 5.237 1.00 96.94 102 VAL A N 1
ATOM 787 C CA . VAL A 1 102 ? 5.577 15.124 6.426 1.00 96.94 102 VAL A CA 1
ATOM 788 C C . VAL A 1 102 ? 6.754 14.170 6.224 1.00 96.94 102 VAL A C 1
ATOM 790 O O . VAL A 1 102 ? 6.948 13.644 5.124 1.00 96.94 102 VAL A O 1
ATOM 793 N N . SER A 1 103 ? 7.547 13.949 7.275 1.00 96.56 103 SER A N 1
ATOM 794 C CA . SER A 1 103 ? 8.615 12.945 7.247 1.00 96.56 103 SER A CA 1
ATOM 795 C C . SER A 1 103 ? 8.031 11.528 7.171 1.00 96.56 103 SER A C 1
ATOM 797 O O . SER A 1 103 ? 6.871 11.304 7.512 1.00 96.56 103 SER A O 1
ATOM 799 N N . ASP A 1 104 ? 8.824 10.547 6.751 1.00 95.62 104 ASP A N 1
ATOM 800 C CA . ASP A 1 104 ? 8.443 9.130 6.795 1.00 95.62 104 ASP A CA 1
ATOM 801 C C . ASP A 1 104 ? 8.096 8.668 8.218 1.00 95.62 104 ASP A C 1
ATOM 803 O O . ASP A 1 104 ? 7.097 7.976 8.425 1.00 95.62 104 ASP A O 1
ATOM 807 N N . VAL A 1 105 ? 8.882 9.097 9.208 1.00 97.00 105 VAL A N 1
ATOM 808 C CA . VAL A 1 105 ? 8.660 8.801 10.631 1.00 97.00 105 VAL A CA 1
ATOM 809 C C . VAL A 1 105 ? 7.338 9.388 11.123 1.00 97.00 105 VAL A C 1
ATOM 811 O O . VAL A 1 105 ? 6.538 8.672 11.728 1.00 97.00 105 VAL A O 1
ATOM 814 N N . ASP A 1 106 ? 7.083 10.667 10.848 1.00 98.44 106 ASP A N 1
ATOM 815 C CA . ASP A 1 106 ? 5.855 11.337 11.288 1.00 98.44 106 ASP A CA 1
ATOM 816 C C . ASP A 1 106 ? 4.627 10.809 10.538 1.00 98.44 106 ASP A C 1
ATOM 818 O O . ASP A 1 106 ? 3.550 10.683 11.124 1.00 98.44 106 ASP A O 1
ATOM 822 N N . LEU A 1 107 ? 4.784 10.431 9.264 1.00 98.62 107 LEU A N 1
ATOM 823 C CA . LEU A 1 107 ? 3.729 9.790 8.487 1.00 98.62 107 LEU A CA 1
ATOM 824 C C . LEU A 1 107 ? 3.364 8.437 9.097 1.00 98.62 107 LEU A C 1
ATOM 826 O O . LEU A 1 107 ? 2.185 8.188 9.337 1.00 98.62 107 LEU A O 1
ATOM 830 N N . ILE A 1 108 ? 4.345 7.583 9.409 1.00 98.69 108 ILE A N 1
ATOM 831 C CA . ILE A 1 108 ? 4.094 6.307 10.097 1.00 98.69 108 ILE A CA 1
ATOM 832 C C . ILE A 1 108 ? 3.399 6.554 11.434 1.00 98.69 108 ILE A C 1
ATOM 834 O O . ILE A 1 108 ? 2.379 5.922 11.701 1.00 98.69 108 ILE A O 1
ATOM 838 N N . ALA A 1 109 ? 3.891 7.497 12.240 1.00 98.69 109 ALA A N 1
ATOM 839 C CA . ALA A 1 109 ? 3.286 7.822 13.528 1.00 98.69 109 ALA A CA 1
ATOM 840 C C . ALA A 1 109 ? 1.822 8.271 13.379 1.00 98.69 109 ALA A C 1
ATOM 842 O O . ALA A 1 109 ? 0.966 7.850 14.156 1.00 98.69 109 ALA A O 1
ATOM 843 N N . LYS A 1 110 ? 1.505 9.074 12.354 1.00 98.81 110 LYS A N 1
ATOM 844 C CA . LYS A 1 110 ? 0.129 9.482 12.037 1.00 98.81 110 LYS A CA 1
ATOM 845 C C . LYS A 1 110 ? -0.724 8.295 11.588 1.00 98.81 110 LYS A C 1
ATOM 847 O O . LYS A 1 110 ? -1.839 8.143 12.086 1.00 98.81 110 LYS A O 1
ATOM 852 N N . LEU A 1 111 ? -0.221 7.438 10.699 1.00 98.81 111 LEU A N 1
ATOM 853 C CA . LEU A 1 111 ? -0.917 6.229 10.237 1.00 98.81 111 LEU A CA 1
ATOM 854 C C . LEU A 1 111 ? -1.225 5.271 11.401 1.00 98.81 111 LEU A C 1
ATOM 856 O O . LEU A 1 111 ? -2.333 4.748 11.486 1.00 98.81 111 LEU A O 1
ATOM 860 N N . GLN A 1 112 ? -0.305 5.141 12.358 1.00 98.69 112 GLN A N 1
ATOM 861 C CA . GLN A 1 112 ? -0.469 4.367 13.597 1.00 98.69 112 GLN A CA 1
ATOM 862 C C . GLN A 1 112 ? -1.468 4.977 14.593 1.00 98.69 112 GLN A C 1
ATOM 864 O O . GLN A 1 112 ? -1.627 4.458 15.693 1.00 98.69 112 GLN A O 1
ATOM 869 N N . THR A 1 113 ? -2.163 6.066 14.249 1.00 98.44 113 THR A N 1
ATOM 870 C CA . THR A 1 113 ? -3.325 6.543 15.020 1.00 98.44 113 THR A CA 1
ATOM 871 C C . THR A 1 113 ? -4.653 5.963 14.527 1.00 98.44 113 THR A C 1
ATOM 873 O O . THR A 1 113 ? -5.664 6.112 15.214 1.00 98.44 113 THR A O 1
ATOM 876 N N . TYR A 1 114 ? -4.658 5.271 13.381 1.00 98.62 114 TYR A N 1
ATOM 877 C CA . TYR A 1 114 ? -5.859 4.745 12.730 1.00 98.62 114 TYR A CA 1
ATOM 878 C C . TYR A 1 114 ? -5.908 3.215 12.826 1.00 98.62 114 TYR A C 1
ATOM 880 O O . TYR A 1 114 ? -5.368 2.535 11.953 1.00 98.62 114 TYR A O 1
ATOM 888 N N . PRO A 1 115 ? -6.574 2.645 13.847 1.00 98.06 115 PRO A N 1
ATOM 889 C CA . PRO A 1 115 ? -6.607 1.196 14.063 1.00 98.06 115 PRO A CA 1
ATOM 890 C C . PRO A 1 115 ? -7.305 0.397 12.949 1.00 98.06 115 PRO A C 1
ATOM 892 O O . PRO A 1 115 ? -7.219 -0.826 12.905 1.00 98.06 115 PRO A O 1
ATOM 895 N N . ASN A 1 116 ? -8.030 1.070 12.053 1.00 98.38 116 ASN A N 1
ATOM 896 C CA . ASN A 1 116 ? -8.673 0.425 10.914 1.00 98.38 116 ASN A CA 1
ATOM 897 C C . ASN A 1 116 ? -7.761 0.316 9.675 1.00 98.38 116 ASN A C 1
ATOM 899 O O . ASN A 1 116 ? -8.181 -0.253 8.662 1.00 98.38 116 ASN A O 1
ATOM 903 N N . LEU A 1 117 ? -6.549 0.883 9.697 1.00 98.75 117 LEU A N 1
ATOM 904 C CA . LEU A 1 117 ? -5.603 0.777 8.586 1.00 98.75 117 LEU A CA 1
ATOM 905 C C . LEU A 1 117 ? -4.966 -0.614 8.563 1.00 98.75 117 LEU A C 1
ATOM 907 O O . LEU A 1 117 ? -4.239 -0.992 9.472 1.00 98.75 117 LEU A O 1
ATOM 911 N N . MET A 1 118 ? -5.198 -1.364 7.488 1.00 98.56 118 MET A N 1
ATOM 912 C CA . MET A 1 118 ? -4.706 -2.738 7.377 1.00 98.56 118 MET A CA 1
ATOM 913 C C . MET A 1 118 ? -3.364 -2.826 6.654 1.00 98.56 118 MET A C 1
ATOM 915 O O . MET A 1 118 ? -2.453 -3.541 7.081 1.00 98.56 118 MET A O 1
ATOM 919 N N . VAL A 1 119 ? -3.253 -2.144 5.511 1.00 98.81 119 VAL A N 1
ATOM 920 C CA . VAL A 1 119 ? -2.121 -2.333 4.603 1.00 98.81 119 VAL A CA 1
ATOM 921 C C . VAL A 1 119 ? -1.833 -1.102 3.745 1.00 98.81 119 VAL A C 1
ATOM 923 O O . VAL A 1 119 ? -2.745 -0.454 3.229 1.00 98.81 119 VAL A O 1
ATOM 926 N N . TRP A 1 120 ? -0.543 -0.826 3.568 1.00 98.81 120 TRP A N 1
ATOM 927 C CA . TRP A 1 120 ? 0.025 0.041 2.543 1.00 98.81 120 TRP A CA 1
ATOM 928 C C . TRP A 1 120 ? 0.602 -0.824 1.421 1.00 98.81 120 TRP A C 1
ATOM 930 O O . TRP A 1 120 ? 1.565 -1.563 1.630 1.00 98.81 120 TRP A O 1
ATOM 940 N N . ILE A 1 121 ? 0.026 -0.741 0.228 1.00 98.62 121 ILE A N 1
ATOM 941 C CA . ILE A 1 121 ? 0.468 -1.466 -0.962 1.00 98.62 121 ILE A CA 1
ATOM 942 C C . ILE A 1 121 ? 1.314 -0.527 -1.815 1.00 98.62 121 ILE A C 1
ATOM 944 O O . ILE A 1 121 ? 0.874 0.574 -2.148 1.00 98.62 121 ILE A O 1
ATOM 948 N N . SER A 1 122 ? 2.507 -0.976 -2.197 1.00 96.88 122 SER A N 1
ATOM 949 C CA . SER A 1 122 ? 3.430 -0.186 -3.011 1.00 96.88 122 SER A CA 1
ATOM 950 C C . SER A 1 122 ? 4.171 -0.991 -4.073 1.00 96.88 122 SER A C 1
ATOM 952 O O . SER A 1 122 ? 4.114 -2.220 -4.132 1.00 96.88 122 SER A O 1
ATOM 954 N N . GLY A 1 123 ? 4.867 -0.276 -4.951 1.00 93.06 123 GLY A N 1
ATOM 955 C CA . GLY A 1 123 ? 5.792 -0.833 -5.931 1.00 93.06 123 GLY A CA 1
ATOM 956 C C . GLY A 1 123 ? 7.132 -0.120 -5.825 1.00 93.06 123 GLY A C 1
ATOM 957 O O . GLY A 1 123 ? 7.757 -0.126 -4.768 1.00 93.06 123 GLY A O 1
ATOM 958 N N . HIS A 1 124 ? 7.547 0.512 -6.925 1.00 93.06 124 HIS A N 1
ATOM 959 C CA . HIS A 1 124 ? 8.713 1.396 -7.032 1.00 93.06 124 HIS A CA 1
ATOM 960 C C . HIS A 1 124 ? 10.084 0.717 -6.878 1.00 93.06 124 HIS A C 1
ATOM 962 O O . HIS A 1 124 ? 10.905 0.817 -7.782 1.00 93.06 124 HIS A O 1
ATOM 968 N N . ARG A 1 125 ? 10.324 -0.043 -5.804 1.00 89.19 125 ARG A N 1
ATOM 969 C CA . ARG A 1 125 ? 11.581 -0.786 -5.577 1.00 89.19 125 ARG A CA 1
ATOM 970 C C . ARG A 1 125 ? 11.706 -2.061 -6.406 1.00 89.19 125 ARG A C 1
ATOM 972 O O . ARG A 1 125 ? 12.779 -2.654 -6.474 1.00 89.19 125 ARG A O 1
ATOM 979 N N . HIS A 1 126 ? 10.603 -2.484 -7.023 1.00 91.31 126 HIS A N 1
ATOM 980 C CA . HIS A 1 126 ? 10.514 -3.684 -7.854 1.00 91.31 126 HIS A CA 1
ATOM 981 C C . HIS A 1 126 ? 10.793 -4.985 -7.074 1.00 91.31 126 HIS A C 1
ATOM 983 O O . HIS A 1 126 ? 11.206 -5.982 -7.661 1.00 91.31 126 HIS A O 1
ATOM 989 N N . GLN A 1 127 ? 10.522 -4.990 -5.764 1.00 89.44 127 GLN A N 1
ATOM 990 C CA . GLN A 1 127 ? 10.690 -6.140 -4.874 1.00 89.44 127 GLN A CA 1
ATOM 991 C C . GLN A 1 127 ? 9.337 -6.648 -4.361 1.00 89.44 127 GLN A C 1
ATOM 993 O O . GLN A 1 127 ? 8.359 -5.912 -4.294 1.00 89.44 127 GLN A O 1
ATOM 998 N N . ASN A 1 128 ? 9.297 -7.910 -3.938 1.00 92.62 128 ASN A N 1
ATOM 999 C CA . ASN A 1 128 ? 8.120 -8.546 -3.336 1.00 92.62 128 ASN A CA 1
ATOM 1000 C C . ASN A 1 128 ? 8.116 -8.464 -1.796 1.00 92.62 128 ASN A C 1
ATOM 1002 O O . ASN A 1 128 ? 7.591 -9.352 -1.120 1.00 92.62 128 ASN A O 1
ATOM 1006 N N . THR A 1 129 ? 8.725 -7.429 -1.229 1.00 92.00 129 THR A N 1
ATOM 1007 C CA . THR A 1 129 ? 9.003 -7.296 0.207 1.00 92.00 129 THR A CA 1
ATOM 1008 C C . THR A 1 129 ? 7.726 -7.081 1.026 1.00 92.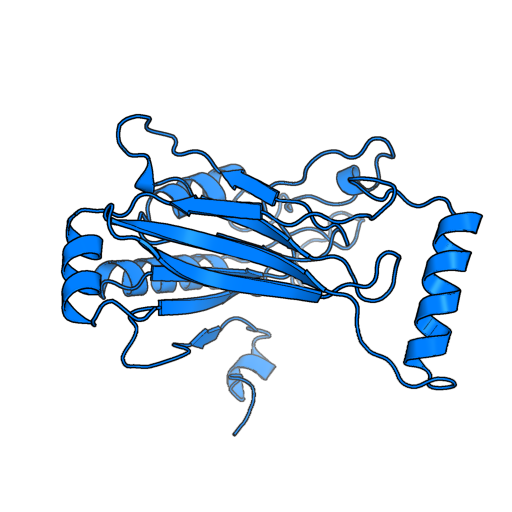00 129 THR A C 1
ATOM 1010 O O . THR A 1 129 ? 6.808 -6.386 0.601 1.00 92.00 129 THR A O 1
ATOM 1013 N N . VAL A 1 130 ? 7.652 -7.687 2.212 1.00 95.00 130 VAL A N 1
ATOM 1014 C CA . VAL A 1 130 ? 6.624 -7.404 3.225 1.00 95.00 130 VAL A CA 1
ATOM 1015 C C . VAL A 1 130 ? 7.314 -6.945 4.499 1.00 95.00 130 VAL A C 1
ATOM 1017 O O . VAL A 1 130 ? 8.240 -7.607 4.975 1.00 95.00 130 VAL A O 1
ATOM 1020 N N . ILE A 1 131 ? 6.848 -5.832 5.058 1.00 95.31 131 ILE A N 1
ATOM 1021 C CA . ILE A 1 131 ? 7.381 -5.234 6.281 1.00 95.31 131 ILE A CA 1
ATOM 1022 C C . ILE A 1 131 ? 6.230 -5.046 7.281 1.00 95.31 131 ILE A C 1
ATOM 1024 O O . ILE A 1 131 ? 5.251 -4.374 6.951 1.00 95.31 131 ILE A O 1
ATOM 1028 N N . PRO A 1 132 ? 6.320 -5.608 8.501 1.00 97.19 132 PRO A N 1
ATOM 1029 C CA . PRO A 1 132 ? 5.394 -5.268 9.572 1.00 97.19 132 PRO A CA 1
ATOM 1030 C C . PRO A 1 132 ? 5.726 -3.882 10.130 1.00 97.19 132 PRO A C 1
ATOM 1032 O O . PRO A 1 132 ? 6.814 -3.675 10.677 1.00 97.19 132 PRO A O 1
ATOM 1035 N N . ILE A 1 133 ? 4.772 -2.959 10.064 1.00 98.00 133 ILE A N 1
ATOM 1036 C CA . ILE A 1 133 ? 4.826 -1.699 10.802 1.00 98.00 133 ILE A CA 1
ATOM 1037 C C . ILE A 1 133 ? 4.178 -1.953 12.159 1.00 98.00 133 ILE A C 1
ATOM 1039 O O . ILE A 1 133 ? 2.959 -1.941 12.309 1.00 98.00 133 ILE A O 1
ATOM 1043 N N . LYS A 1 134 ? 5.010 -2.289 13.148 1.00 97.44 134 LYS A N 1
ATOM 1044 C CA . LYS A 1 134 ? 4.551 -2.683 14.488 1.00 97.44 134 LYS A CA 1
ATOM 1045 C C . LYS A 1 134 ? 3.877 -1.516 15.196 1.00 97.44 134 LYS A C 1
ATOM 1047 O O . LYS A 1 134 ? 4.378 -0.402 15.107 1.00 97.44 134 LYS A O 1
ATOM 1052 N N . SER A 1 135 ? 2.815 -1.796 15.948 1.00 98.12 135 SER A N 1
ATOM 1053 C CA . SER A 1 135 ? 2.218 -0.807 16.845 1.00 98.12 135 SER A CA 1
ATOM 1054 C C . SER A 1 135 ? 3.279 -0.192 17.775 1.00 98.12 135 SER A C 1
ATOM 1056 O O . SER A 1 135 ? 4.139 -0.929 18.276 1.00 98.12 135 SER A O 1
ATOM 1058 N N . PRO A 1 136 ? 3.229 1.129 18.030 1.00 97.19 136 PRO A N 1
ATOM 1059 C CA . PRO A 1 136 ? 4.074 1.763 19.036 1.00 97.19 136 PRO A CA 1
ATOM 1060 C C . PRO A 1 136 ? 3.653 1.396 20.471 1.00 97.19 136 PRO A C 1
ATOM 1062 O O . PRO A 1 136 ? 4.426 1.614 21.403 1.00 97.19 136 PRO A O 1
ATOM 1065 N N . ASP A 1 137 ? 2.456 0.830 20.651 1.00 97.38 137 ASP A N 1
ATOM 1066 C CA . ASP A 1 137 ? 1.891 0.407 21.930 1.00 97.38 137 ASP A CA 1
ATOM 1067 C C . ASP A 1 137 ? 1.593 -1.102 21.901 1.00 97.38 137 ASP A C 1
ATOM 1069 O O . ASP A 1 137 ? 0.757 -1.591 21.138 1.00 97.38 137 ASP A O 1
ATOM 1073 N N . VAL A 1 138 ? 2.300 -1.856 22.745 1.00 94.81 138 VAL A N 1
ATOM 1074 C CA . VAL A 1 138 ? 2.198 -3.323 22.811 1.00 94.81 138 VAL A CA 1
ATOM 1075 C C . VAL A 1 138 ? 0.825 -3.812 23.269 1.00 94.81 138 VAL A C 1
ATOM 1077 O O . VAL A 1 138 ? 0.441 -4.923 22.906 1.00 94.81 138 VAL A O 1
ATOM 1080 N N . ASP A 1 139 ? 0.084 -2.989 24.014 1.00 97.06 139 ASP A N 1
ATOM 1081 C CA . ASP A 1 139 ? -1.267 -3.302 24.488 1.00 97.06 139 ASP A CA 1
ATOM 1082 C C . ASP A 1 139 ? -2.338 -2.931 23.448 1.00 97.06 139 ASP A C 1
ATOM 1084 O O . ASP A 1 139 ? -3.513 -3.264 23.611 1.00 97.06 139 ASP A O 1
ATOM 1088 N N . ARG A 1 140 ? -1.925 -2.276 22.355 1.00 97.25 140 ARG A N 1
ATOM 1089 C CA . ARG A 1 140 ? -2.772 -1.862 21.233 1.00 97.25 140 ARG A CA 1
ATOM 1090 C C . ARG A 1 140 ? -2.235 -2.378 19.896 1.00 97.25 140 ARG A C 1
ATOM 1092 O O . ARG A 1 140 ? -1.784 -1.589 19.057 1.00 97.25 140 ARG A O 1
ATOM 1099 N N . PRO A 1 141 ? -2.228 -3.704 19.673 1.00 96.75 141 PRO A N 1
ATOM 1100 C CA . PRO A 1 141 ? -1.684 -4.303 18.455 1.00 96.75 141 PRO A CA 1
ATOM 1101 C C . PRO A 1 141 ? -2.397 -3.847 17.173 1.00 96.75 141 PRO A C 1
ATOM 1103 O O . PRO A 1 141 ? -1.782 -3.873 16.109 1.00 96.75 141 PRO A O 1
ATOM 1106 N N . GLU A 1 142 ? -3.650 -3.394 17.262 1.00 97.25 142 GLU A N 1
ATOM 1107 C CA . GLU A 1 142 ? -4.450 -2.903 16.135 1.00 97.25 142 GLU A CA 1
ATOM 1108 C C . GLU A 1 142 ? -3.920 -1.605 15.506 1.00 97.25 142 GLU A C 1
ATOM 1110 O O . GLU A 1 142 ? -4.337 -1.238 14.417 1.00 97.25 142 GLU A O 1
ATOM 1115 N N . LEU A 1 143 ? -3.003 -0.892 16.170 1.00 98.44 143 LEU A N 1
ATOM 1116 C CA . LEU A 1 143 ? -2.336 0.279 15.583 1.00 98.44 143 LEU A CA 1
ATOM 1117 C C . LEU A 1 143 ? -1.184 -0.096 14.639 1.00 98.44 143 LEU A C 1
ATOM 1119 O O . LEU A 1 143 ? -0.580 0.778 14.016 1.00 98.44 143 LEU A O 1
ATOM 1123 N N . GLY A 1 144 ? -0.820 -1.378 14.575 1.00 98.19 144 GLY A N 1
ATOM 1124 C CA . GLY A 1 144 ? 0.126 -1.882 13.592 1.00 98.19 144 GLY A CA 1
ATOM 1125 C C . GLY A 1 144 ? -0.548 -2.138 12.247 1.00 98.19 144 GLY A C 1
ATOM 1126 O O . GLY A 1 144 ? -1.721 -2.490 12.187 1.00 98.19 144 GLY A O 1
ATOM 1127 N N . PHE A 1 145 ? 0.214 -2.023 11.165 1.00 98.69 145 PHE A N 1
ATOM 1128 C CA . PHE A 1 145 ? -0.256 -2.325 9.813 1.00 98.69 145 PHE A CA 1
ATOM 1129 C C . PHE A 1 145 ? 0.856 -2.962 8.977 1.00 98.69 145 PHE A C 1
ATOM 1131 O O . PHE A 1 145 ? 2.021 -3.019 9.381 1.00 98.69 145 PHE A O 1
ATOM 1138 N N . TRP A 1 146 ? 0.512 -3.464 7.796 1.00 98.69 146 TRP A N 1
ATOM 1139 C CA . TRP A 1 146 ? 1.479 -4.080 6.889 1.00 98.69 146 TRP A CA 1
ATOM 1140 C C . TRP A 1 146 ? 1.884 -3.126 5.772 1.00 98.69 146 TRP A C 1
ATOM 1142 O O . TRP A 1 146 ? 1.035 -2.481 5.170 1.00 98.69 146 TRP A O 1
ATOM 1152 N N . GLN A 1 147 ? 3.167 -3.074 5.431 1.00 98.25 147 GLN A N 1
ATOM 1153 C CA . GLN A 1 147 ? 3.609 -2.519 4.155 1.00 98.25 147 GLN A CA 1
ATOM 1154 C C . GLN A 1 147 ? 3.964 -3.671 3.219 1.00 98.25 147 GLN A C 1
ATOM 1156 O O . GLN A 1 147 ? 4.778 -4.532 3.562 1.00 98.25 147 GLN A O 1
ATOM 1161 N N . VAL A 1 148 ? 3.349 -3.698 2.041 1.00 97.81 148 VAL A N 1
ATOM 1162 C CA . VAL A 1 148 ? 3.497 -4.776 1.066 1.00 97.81 148 VAL A CA 1
ATOM 1163 C C . VAL A 1 148 ? 3.920 -4.196 -0.275 1.00 97.81 148 VAL A C 1
ATOM 1165 O O . VAL A 1 148 ? 3.154 -3.511 -0.947 1.00 97.81 148 VAL A O 1
ATOM 1168 N N . GLU A 1 149 ? 5.141 -4.511 -0.685 1.00 95.25 149 GLU A N 1
ATOM 1169 C CA . GLU A 1 149 ? 5.697 -4.134 -1.980 1.00 95.25 149 GLU A CA 1
ATOM 1170 C C . GLU A 1 149 ? 5.381 -5.198 -3.039 1.00 95.25 149 GLU A C 1
ATOM 1172 O O . GLU A 1 149 ? 5.222 -6.381 -2.731 1.00 95.25 149 GLU A O 1
ATOM 1177 N N . THR A 1 150 ? 5.282 -4.792 -4.299 1.00 94.94 150 THR A N 1
ATOM 1178 C CA . THR A 1 150 ? 5.057 -5.687 -5.439 1.00 94.94 150 THR A CA 1
ATOM 1179 C C . THR A 1 150 ? 6.186 -5.560 -6.454 1.00 94.94 150 THR A C 1
ATOM 1181 O O . THR A 1 150 ? 6.678 -4.462 -6.739 1.00 94.94 150 THR A O 1
ATOM 1184 N N . ALA A 1 151 ? 6.611 -6.701 -7.002 1.00 92.62 151 ALA A N 1
ATOM 1185 C CA . ALA A 1 151 ? 7.621 -6.723 -8.047 1.00 92.62 151 ALA A CA 1
ATOM 1186 C C . ALA A 1 151 ? 7.150 -5.982 -9.306 1.00 92.62 151 ALA A C 1
ATOM 1188 O O . ALA A 1 151 ? 5.968 -5.928 -9.642 1.00 92.62 151 ALA A O 1
ATOM 1189 N N . SER A 1 152 ? 8.114 -5.435 -10.040 1.00 91.75 152 SER A N 1
ATOM 1190 C CA . SER A 1 152 ? 7.853 -4.818 -11.334 1.00 91.75 152 SER A CA 1
ATOM 1191 C C . SER A 1 152 ? 7.568 -5.867 -12.401 1.00 91.75 152 SER A C 1
ATOM 1193 O O . SER A 1 152 ? 8.111 -6.970 -12.388 1.00 91.75 152 SER A O 1
ATOM 1195 N N . LEU A 1 153 ? 6.764 -5.484 -13.392 1.00 92.44 153 LEU A N 1
ATOM 1196 C CA . LEU A 1 153 ? 6.571 -6.264 -14.613 1.00 92.44 153 LEU A CA 1
ATOM 1197 C C . LEU A 1 153 ? 7.673 -6.015 -15.653 1.00 92.44 153 LEU A C 1
ATOM 1199 O O . LEU A 1 153 ? 7.588 -6.546 -16.756 1.00 92.44 153 LEU A O 1
ATOM 1203 N N . ARG A 1 154 ? 8.698 -5.212 -15.349 1.00 90.50 154 ARG A N 1
ATOM 1204 C CA . ARG A 1 154 ? 9.847 -4.948 -16.232 1.00 90.50 154 ARG A CA 1
ATOM 1205 C C . ARG A 1 154 ? 11.014 -5.898 -15.959 1.00 90.50 154 ARG A C 1
ATOM 1207 O O . ARG A 1 154 ? 11.591 -6.418 -16.911 1.00 90.50 154 ARG A O 1
ATOM 1214 N N . GLU A 1 155 ? 11.360 -6.122 -14.697 1.00 88.50 155 GLU A N 1
ATOM 1215 C CA . GLU A 1 155 ? 12.492 -6.950 -14.270 1.00 88.50 155 GLU A CA 1
ATOM 1216 C C . GLU A 1 155 ? 12.042 -8.277 -13.666 1.00 88.50 155 GLU A C 1
ATOM 1218 O O . GLU A 1 155 ? 10.906 -8.434 -13.221 1.00 88.50 155 GLU A O 1
ATOM 1223 N N . PHE A 1 156 ? 12.959 -9.246 -13.634 1.00 90.56 156 PHE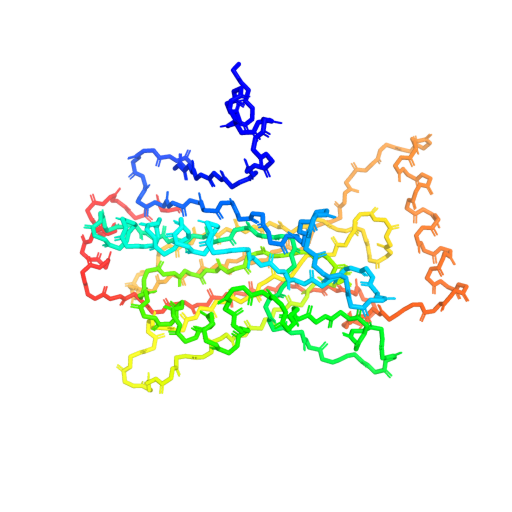 A N 1
ATOM 1224 C CA . PHE A 1 156 ? 12.741 -10.501 -12.924 1.00 90.56 156 PHE A CA 1
ATOM 1225 C C . PHE A 1 156 ? 12.349 -10.211 -11.456 1.00 90.56 156 PHE A C 1
ATOM 1227 O O . PHE A 1 156 ? 13.026 -9.401 -10.822 1.00 90.56 156 PHE A O 1
ATOM 1234 N N . PRO A 1 157 ? 11.304 -10.857 -10.900 1.00 91.81 157 PRO A N 1
ATOM 1235 C CA . PRO A 1 157 ? 10.633 -12.059 -11.417 1.00 91.81 157 PRO A CA 1
ATOM 1236 C C . PRO A 1 157 ? 9.429 -11.832 -12.355 1.00 91.81 157 PRO A C 1
ATOM 1238 O O . PRO A 1 157 ? 8.904 -12.808 -12.888 1.00 91.81 157 PRO A O 1
ATOM 1241 N N . GLN A 1 158 ? 8.999 -10.590 -12.602 1.00 92.75 158 GLN A N 1
ATOM 1242 C CA . GLN A 1 158 ? 7.776 -10.250 -13.350 1.00 92.75 158 GLN A CA 1
ATOM 1243 C C . GLN A 1 158 ? 6.538 -11.020 -12.875 1.00 92.75 158 GLN A C 1
ATOM 1245 O O . GLN A 1 158 ? 6.051 -11.931 -13.558 1.00 92.75 158 GLN A O 1
ATOM 1250 N N . GLN A 1 159 ? 6.027 -10.625 -11.713 1.00 91.75 159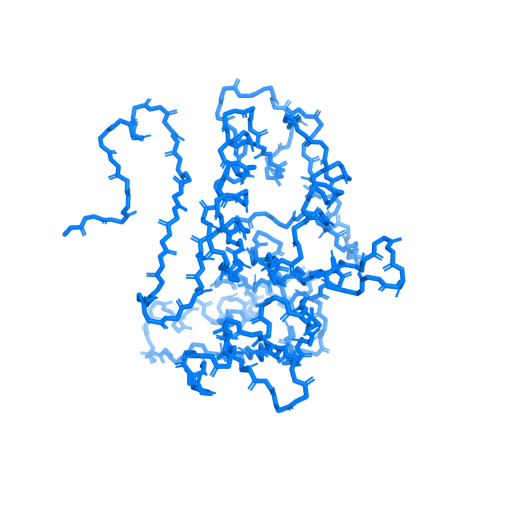 GLN A N 1
ATOM 1251 C CA . GLN A 1 159 ? 4.892 -11.259 -11.047 1.00 91.75 159 GLN A CA 1
ATOM 1252 C C . GLN A 1 159 ? 3.819 -10.245 -10.680 1.00 91.75 159 GLN A C 1
ATOM 1254 O O . GLN A 1 159 ? 4.106 -9.072 -10.453 1.00 91.75 159 GLN A O 1
ATOM 1259 N N . PHE A 1 160 ? 2.584 -10.726 -10.588 1.00 93.50 160 PHE A N 1
ATOM 1260 C CA . PHE A 1 160 ? 1.511 -10.026 -9.896 1.00 93.50 160 PHE A CA 1
ATOM 1261 C C . PHE A 1 160 ? 1.406 -10.540 -8.463 1.00 93.50 160 PHE A C 1
ATOM 1263 O O . PHE A 1 160 ? 1.778 -11.679 -8.185 1.00 93.50 160 PHE A O 1
ATOM 1270 N N . ARG A 1 161 ? 0.834 -9.728 -7.573 1.00 95.75 161 ARG A N 1
ATOM 1271 C CA . ARG A 1 161 ? 0.471 -10.144 -6.218 1.00 95.75 161 ARG A CA 1
ATOM 1272 C C . ARG A 1 161 ? -1.038 -10.057 -6.042 1.00 95.75 161 ARG A C 1
ATOM 1274 O O . ARG A 1 161 ? -1.631 -9.007 -6.283 1.00 95.75 161 ARG A O 1
ATOM 1281 N N . ILE A 1 162 ? -1.640 -11.167 -5.642 1.00 96.06 162 ILE A N 1
ATOM 1282 C CA . ILE A 1 162 ? -3.038 -11.245 -5.224 1.00 96.06 162 ILE A CA 1
ATOM 1283 C C . ILE A 1 162 ? -3.097 -10.931 -3.728 1.00 96.06 162 ILE A C 1
ATOM 1285 O O . ILE A 1 162 ? -2.213 -11.354 -2.981 1.00 96.06 162 ILE A O 1
ATOM 1289 N N . PHE A 1 163 ? -4.130 -10.195 -3.323 1.00 97.12 163 PHE A N 1
ATOM 1290 C CA . PHE A 1 163 ? -4.458 -9.891 -1.934 1.00 97.12 163 PHE A CA 1
ATOM 1291 C C . PHE A 1 163 ? -5.866 -10.416 -1.652 1.00 97.12 163 PHE A C 1
ATOM 1293 O O . PHE A 1 163 ? -6.833 -9.904 -2.218 1.00 97.12 163 PHE A O 1
ATOM 1300 N N . GLU A 1 164 ? -5.975 -11.434 -0.806 1.00 96.12 164 GLU A N 1
ATOM 1301 C CA . GLU A 1 164 ? -7.253 -11.983 -0.347 1.00 96.12 164 GLU A CA 1
ATOM 1302 C C . GLU A 1 164 ? -7.430 -11.627 1.126 1.00 96.12 164 GLU A C 1
ATOM 1304 O O . GLU A 1 164 ? -6.544 -11.883 1.939 1.00 96.12 164 GLU A O 1
ATOM 1309 N N . PHE A 1 165 ? -8.558 -11.011 1.465 1.00 94.56 165 PHE A N 1
ATOM 1310 C CA . PHE A 1 165 ? -8.865 -10.572 2.821 1.00 94.56 165 PHE A CA 1
ATOM 1311 C C . PHE A 1 165 ? -9.898 -11.524 3.410 1.00 94.56 165 PHE A C 1
ATOM 1313 O O . PHE A 1 165 ? -10.923 -11.757 2.783 1.00 94.56 165 PHE A O 1
ATOM 1320 N N . ALA A 1 166 ? -9.639 -12.057 4.599 1.00 93.81 166 ALA A N 1
ATOM 1321 C CA . ALA A 1 166 ? -10.548 -12.964 5.289 1.00 93.81 166 ALA A CA 1
ATOM 1322 C C . ALA A 1 166 ? -10.784 -12.489 6.723 1.00 93.81 166 ALA A C 1
ATOM 1324 O O . ALA A 1 166 ? -9.833 -12.164 7.436 1.00 93.81 166 ALA A O 1
ATOM 1325 N N . TYR A 1 167 ? -12.046 -12.474 7.156 1.00 93.00 167 TYR A N 1
ATOM 1326 C CA . TYR A 1 167 ? -12.397 -12.260 8.558 1.00 93.00 167 TYR A CA 1
ATOM 1327 C C . TYR A 1 167 ? -12.453 -13.598 9.293 1.00 93.00 167 TYR A C 1
ATOM 1329 O O . TYR A 1 167 ? -13.241 -14.486 8.957 1.00 93.00 167 TYR A O 1
ATOM 1337 N N . ASN A 1 168 ? -11.610 -13.745 10.307 1.00 93.25 168 ASN A N 1
ATOM 1338 C CA . ASN A 1 168 ? -11.412 -15.005 11.003 1.00 93.25 168 ASN A CA 1
ATOM 1339 C C . ASN A 1 168 ? -12.392 -15.173 12.170 1.00 93.25 168 ASN A C 1
ATOM 1341 O O . ASN A 1 168 ? -12.900 -14.215 12.755 1.00 93.25 168 ASN A O 1
ATOM 1345 N N . SER A 1 169 ? -12.628 -16.424 12.575 1.00 90.88 169 SER A N 1
ATOM 1346 C CA . SER A 1 169 ? -13.510 -16.737 13.709 1.00 90.88 169 SER A CA 1
ATOM 1347 C C . SER A 1 169 ? -12.982 -16.266 15.068 1.00 90.88 169 SER A C 1
ATOM 1349 O O . SER A 1 169 ? -13.741 -16.251 16.033 1.00 90.88 169 SER A O 1
ATOM 1351 N N . ASP A 1 170 ? -11.697 -15.926 15.155 1.00 91.31 170 ASP A N 1
ATOM 1352 C CA . ASP A 1 170 ? -11.043 -15.356 16.337 1.00 91.31 170 ASP A CA 1
ATOM 1353 C C . ASP A 1 170 ? -11.042 -13.816 16.335 1.00 91.31 170 ASP A C 1
ATOM 1355 O O . ASP A 1 170 ? -10.342 -13.194 17.130 1.00 91.31 170 ASP A O 1
ATOM 1359 N N . ASN A 1 171 ? -11.863 -13.206 15.471 1.00 90.44 171 ASN A N 1
ATOM 1360 C CA . ASN A 1 171 ? -12.032 -11.764 15.321 1.00 90.44 171 ASN A CA 1
ATOM 1361 C C . ASN A 1 171 ? -10.798 -11.010 14.780 1.00 90.44 171 ASN A C 1
ATOM 1363 O O . ASN A 1 171 ? -10.727 -9.784 14.903 1.00 90.44 171 ASN A O 1
ATOM 1367 N N . THR A 1 172 ? -9.852 -11.715 14.162 1.00 94.56 172 THR A N 1
ATOM 1368 C CA . THR A 1 172 ? -8.750 -11.116 13.396 1.00 94.56 172 THR A CA 1
ATOM 1369 C C . THR A 1 172 ? -9.098 -11.000 11.910 1.00 94.56 172 THR A C 1
ATOM 1371 O O . THR A 1 172 ? -10.090 -11.563 11.439 1.00 94.56 172 THR A O 1
ATOM 1374 N N . VAL A 1 173 ? -8.276 -10.269 11.157 1.00 95.44 173 VAL A N 1
ATOM 1375 C CA . VAL A 1 173 ? -8.289 -10.295 9.687 1.00 95.44 173 VAL A CA 1
ATOM 1376 C C . VAL A 1 173 ? -6.975 -10.874 9.188 1.00 95.44 173 VAL A C 1
ATOM 1378 O O . VAL A 1 173 ? -5.908 -10.440 9.625 1.00 95.44 173 VAL A O 1
ATOM 1381 N N . SER A 1 174 ? -7.059 -11.811 8.247 1.00 97.38 174 SER A N 1
ATOM 1382 C CA . SER A 1 174 ? -5.915 -12.299 7.477 1.00 97.38 174 SER A CA 1
ATOM 1383 C C . SER A 1 174 ? -5.898 -11.649 6.098 1.00 97.38 174 SER A C 1
ATOM 1385 O O . SER A 1 174 ? -6.915 -11.619 5.406 1.00 97.38 174 SER A O 1
ATOM 1387 N N . ILE A 1 175 ? -4.732 -11.159 5.681 1.00 98.12 175 ILE A N 1
ATOM 1388 C CA . ILE A 1 175 ? -4.440 -10.782 4.296 1.00 98.12 175 ILE A CA 1
ATOM 1389 C C . ILE A 1 175 ? -3.524 -11.857 3.719 1.00 98.12 175 ILE A C 1
ATOM 1391 O O . ILE A 1 175 ? -2.329 -11.901 4.025 1.00 98.12 175 ILE A O 1
ATOM 1395 N N . PHE A 1 176 ? -4.067 -12.733 2.884 1.00 98.19 176 PHE A N 1
ATOM 1396 C CA . PHE A 1 176 ? -3.269 -13.685 2.127 1.00 98.19 176 PHE A CA 1
ATOM 1397 C C . PHE A 1 176 ? -2.684 -12.982 0.911 1.00 98.19 176 PHE A C 1
ATOM 1399 O O . PHE A 1 176 ? -3.397 -12.459 0.055 1.00 98.19 176 PHE A O 1
ATOM 1406 N N . THR A 1 177 ? -1.360 -12.963 0.849 1.00 97.50 177 THR A N 1
ATOM 1407 C CA . THR A 1 177 ? -0.607 -12.412 -0.271 1.00 97.50 177 THR A CA 1
ATOM 1408 C C . THR A 1 177 ? 0.002 -13.552 -1.069 1.00 97.50 177 THR A C 1
ATOM 1410 O O . THR A 1 177 ? 0.774 -14.354 -0.535 1.00 97.50 177 THR A O 1
ATOM 1413 N N . ALA A 1 178 ? -0.350 -13.641 -2.350 1.00 96.62 178 ALA A N 1
ATOM 1414 C CA . ALA A 1 178 ? 0.136 -14.689 -3.239 1.00 96.62 178 ALA A CA 1
ATOM 1415 C C . ALA A 1 178 ? 0.766 -14.086 -4.491 1.00 96.62 178 ALA A C 1
ATOM 1417 O O . ALA A 1 178 ? 0.113 -13.344 -5.225 1.00 96.62 178 ALA A O 1
ATOM 1418 N N . ASN A 1 179 ? 2.031 -14.414 -4.748 1.00 95.38 179 ASN A N 1
ATOM 1419 C CA . ASN A 1 179 ? 2.684 -14.025 -5.993 1.00 95.38 179 ASN A CA 1
ATOM 1420 C C . ASN A 1 179 ? 2.334 -15.019 -7.099 1.00 95.38 179 ASN A C 1
ATOM 1422 O O . ASN A 1 179 ? 2.455 -16.232 -6.921 1.00 95.38 179 ASN A O 1
ATOM 1426 N N . VAL A 1 180 ? 1.914 -14.496 -8.246 1.00 93.88 180 VAL A N 1
ATOM 1427 C CA . VAL A 1 180 ? 1.497 -15.282 -9.404 1.00 93.88 180 VAL A CA 1
ATOM 1428 C C . VAL A 1 180 ? 2.228 -14.824 -10.656 1.00 93.88 180 VAL A C 1
ATOM 1430 O O . VAL A 1 180 ? 2.383 -13.628 -10.923 1.00 93.88 180 VAL A O 1
ATOM 1433 N N . ASP A 1 181 ? 2.664 -15.797 -11.447 1.00 91.44 181 ASP A N 1
ATOM 1434 C CA . ASP A 1 181 ? 3.288 -15.530 -12.734 1.00 91.44 181 ASP A CA 1
ATOM 1435 C C . ASP A 1 181 ? 2.218 -15.178 -13.783 1.00 91.44 181 ASP A C 1
ATOM 1437 O O . ASP A 1 181 ? 1.165 -15.822 -13.845 1.00 91.44 181 ASP A O 1
ATOM 1441 N N . PRO A 1 182 ? 2.472 -14.194 -14.662 1.00 90.56 182 PRO A N 1
ATOM 1442 C CA . PRO A 1 182 ? 1.589 -13.912 -15.779 1.00 90.56 182 PRO A CA 1
ATOM 1443 C C . PRO A 1 182 ? 1.569 -15.090 -16.760 1.00 90.56 182 PRO A C 1
ATOM 1445 O O . PRO A 1 182 ? 2.603 -15.493 -17.301 1.00 90.56 182 PRO A O 1
ATOM 1448 N N . ALA A 1 183 ? 0.371 -15.583 -17.071 1.00 92.94 183 ALA A N 1
ATOM 1449 C CA . ALA A 1 183 ? 0.158 -16.468 -18.208 1.00 92.94 183 ALA A CA 1
ATOM 1450 C C . ALA A 1 183 ? 0.191 -15.640 -19.501 1.00 92.94 183 ALA A C 1
ATOM 1452 O O . ALA A 1 183 ? -0.703 -14.836 -19.768 1.00 92.94 183 ALA A O 1
ATOM 1453 N N . VAL A 1 184 ? 1.239 -15.815 -20.305 1.00 93.69 184 VAL A N 1
ATOM 1454 C CA . VAL A 1 184 ? 1.444 -15.065 -21.551 1.00 93.69 184 VAL A CA 1
ATOM 1455 C C . VAL A 1 184 ? 1.367 -15.990 -22.758 1.00 93.69 184 VAL A C 1
ATOM 1457 O O . VAL A 1 184 ? 1.763 -17.149 -22.696 1.00 93.69 184 VAL A O 1
ATOM 1460 N N . ARG A 1 185 ? 0.868 -15.475 -23.884 1.00 96.81 185 ARG A N 1
ATOM 1461 C CA . ARG A 1 185 ? 0.835 -16.224 -25.145 1.00 96.81 185 ARG A CA 1
ATOM 1462 C C . ARG A 1 185 ? 2.238 -16.310 -25.747 1.00 96.81 185 ARG A C 1
ATOM 1464 O O . ARG A 1 185 ? 2.887 -15.271 -25.900 1.00 96.81 185 ARG A O 1
ATOM 1471 N N . ASP A 1 186 ? 2.651 -17.496 -26.178 1.00 95.88 186 ASP A N 1
ATOM 1472 C CA . ASP A 1 186 ? 3.915 -17.689 -26.895 1.00 95.88 186 ASP A CA 1
ATOM 1473 C C . ASP A 1 186 ? 4.035 -16.761 -28.114 1.00 95.88 186 ASP A C 1
ATOM 1475 O O . ASP A 1 186 ? 3.057 -16.460 -28.807 1.00 95.88 186 ASP A O 1
ATOM 1479 N N . GLY A 1 187 ? 5.245 -16.243 -28.338 1.00 95.75 187 GLY A N 1
ATOM 1480 C CA . GLY A 1 187 ? 5.543 -15.286 -29.410 1.00 95.75 187 GLY A CA 1
ATOM 1481 C C . GLY A 1 187 ? 4.943 -13.884 -29.229 1.00 95.75 187 GLY A C 1
ATOM 1482 O O . GLY A 1 187 ? 5.120 -13.033 -30.098 1.00 95.75 187 GLY A O 1
ATOM 1483 N N . SER A 1 188 ? 4.229 -13.606 -28.133 1.00 96.88 188 SER A N 1
ATOM 1484 C CA . SER A 1 188 ? 3.750 -12.251 -27.830 1.00 96.88 188 SER A CA 1
ATOM 1485 C C . SER A 1 188 ? 4.877 -11.332 -27.331 1.00 96.88 188 SER A C 1
ATOM 1487 O O . SER A 1 188 ? 5.871 -11.821 -26.785 1.00 96.88 188 SER A O 1
ATOM 1489 N N . PRO A 1 189 ? 4.700 -9.996 -27.406 1.00 95.94 189 PRO A N 1
ATOM 1490 C CA . PRO A 1 189 ? 5.625 -9.053 -26.774 1.00 95.94 189 PRO A CA 1
ATOM 1491 C C . PRO A 1 189 ? 5.833 -9.320 -25.275 1.00 95.94 189 PRO A C 1
ATOM 1493 O O . PRO A 1 189 ? 6.935 -9.142 -24.766 1.00 95.94 189 PRO A O 1
ATOM 1496 N N . ALA A 1 190 ? 4.802 -9.808 -24.575 1.00 94.06 190 ALA A N 1
ATOM 1497 C CA . ALA A 1 190 ? 4.903 -10.171 -23.165 1.00 94.06 190 ALA A CA 1
ATOM 1498 C C . ALA A 1 190 ? 5.803 -11.404 -22.948 1.00 94.06 190 ALA A C 1
ATOM 1500 O O . ALA A 1 190 ? 6.661 -11.384 -22.070 1.00 94.06 190 ALA A O 1
ATOM 1501 N N . ALA A 1 191 ? 5.685 -12.446 -23.781 1.00 94.75 191 ALA A N 1
ATOM 1502 C CA . ALA A 1 191 ? 6.579 -13.610 -23.722 1.00 94.75 191 ALA A CA 1
ATOM 1503 C C . ALA A 1 191 ? 8.042 -13.237 -24.026 1.00 94.75 191 ALA A C 1
ATOM 1505 O O . ALA A 1 191 ? 8.967 -13.704 -23.357 1.00 94.75 191 ALA A O 1
ATOM 1506 N N . GLN A 1 192 ? 8.256 -12.336 -24.988 1.00 95.50 192 GLN A N 1
ATOM 1507 C CA . GLN A 1 192 ? 9.585 -11.805 -25.290 1.00 95.50 192 GLN A CA 1
ATOM 1508 C C . GLN A 1 192 ? 10.149 -10.984 -24.121 1.00 95.50 192 GLN A C 1
ATOM 1510 O O . GLN A 1 192 ? 11.298 -11.184 -23.731 1.00 95.50 192 GLN A O 1
ATOM 1515 N N . SER A 1 193 ? 9.328 -10.123 -23.511 1.00 95.00 193 SER A N 1
ATOM 1516 C CA . SER A 1 193 ? 9.692 -9.369 -22.307 1.00 95.00 193 SER A CA 1
ATOM 1517 C C . SER A 1 193 ? 10.135 -10.290 -21.165 1.00 95.00 193 SER A C 1
ATOM 1519 O O . SER A 1 193 ? 11.150 -9.998 -20.537 1.00 95.00 193 SER A O 1
ATOM 1521 N N . ARG A 1 194 ? 9.476 -11.443 -20.966 1.00 93.31 194 ARG A N 1
ATOM 1522 C CA . ARG A 1 194 ? 9.900 -12.450 -19.971 1.00 93.31 194 ARG A CA 1
ATOM 1523 C C . ARG A 1 194 ? 11.294 -12.998 -20.207 1.00 93.31 194 ARG A C 1
ATOM 1525 O O . ARG A 1 194 ? 12.092 -13.096 -19.277 1.00 93.31 194 ARG A O 1
ATOM 1532 N N . SER A 1 195 ? 11.622 -13.288 -21.460 1.00 92.75 195 SER A N 1
ATOM 1533 C CA . SER A 1 195 ? 12.968 -13.747 -21.818 1.00 92.75 195 SER A CA 1
ATOM 1534 C C . SER A 1 195 ? 14.018 -12.660 -21.551 1.00 92.75 195 SER A C 1
ATOM 1536 O O . SER A 1 195 ? 15.104 -12.950 -21.052 1.00 92.75 195 SER A O 1
ATOM 1538 N N . TYR A 1 196 ? 13.681 -11.396 -21.823 1.00 94.94 196 TYR A N 1
ATOM 1539 C CA . TYR A 1 196 ? 14.566 -10.258 -21.570 1.00 94.94 196 TYR A CA 1
ATOM 1540 C C . TYR A 1 196 ? 14.760 -9.958 -20.089 1.00 94.94 196 TYR A C 1
ATOM 1542 O O . TYR A 1 196 ? 15.878 -9.637 -19.700 1.00 94.94 196 TYR A O 1
ATOM 1550 N N . ALA A 1 197 ? 13.729 -10.104 -19.258 1.00 93.12 197 ALA A N 1
ATOM 1551 C CA . ALA A 1 197 ? 13.848 -9.926 -17.815 1.00 93.12 197 ALA A CA 1
ATOM 1552 C C . ALA A 1 197 ? 14.836 -10.933 -17.200 1.00 93.12 197 ALA A C 1
ATOM 1554 O O . ALA A 1 197 ? 15.691 -10.548 -16.403 1.00 93.12 197 ALA A O 1
ATOM 1555 N N . ILE A 1 198 ? 14.786 -12.201 -17.631 1.00 91.44 198 ILE A N 1
ATOM 1556 C CA . ILE A 1 198 ? 15.742 -13.236 -17.203 1.00 91.44 198 ILE A CA 1
ATOM 1557 C C . ILE A 1 198 ? 17.155 -12.914 -17.705 1.00 91.44 198 ILE A C 1
ATOM 1559 O O . ILE A 1 198 ? 18.105 -12.953 -16.926 1.00 91.44 198 ILE A O 1
ATOM 1563 N N . ALA A 1 199 ? 17.304 -12.569 -18.988 1.00 93.81 199 ALA A N 1
ATOM 1564 C CA . ALA A 1 199 ? 18.607 -12.232 -19.560 1.00 93.81 199 ALA A CA 1
ATOM 1565 C C . ALA A 1 199 ? 19.233 -11.009 -18.869 1.00 93.81 199 ALA A C 1
ATOM 1567 O O . ALA A 1 199 ? 20.401 -11.046 -18.490 1.00 93.81 199 ALA A O 1
ATOM 1568 N N . ALA A 1 200 ? 18.451 -9.951 -18.642 1.00 92.69 200 ALA A N 1
ATOM 1569 C CA . ALA A 1 200 ? 18.880 -8.765 -17.910 1.00 92.69 200 ALA A CA 1
ATOM 1570 C C . ALA A 1 200 ? 19.326 -9.128 -16.489 1.00 92.69 200 ALA A C 1
ATOM 1572 O O . ALA A 1 200 ? 20.400 -8.707 -16.067 1.00 92.69 200 ALA A O 1
ATOM 1573 N N . GLN A 1 201 ? 18.567 -9.972 -15.787 1.00 89.88 201 GLN A N 1
ATOM 1574 C CA . GLN A 1 201 ? 18.946 -10.443 -14.458 1.00 89.88 201 GLN A CA 1
ATOM 1575 C C . GLN A 1 201 ? 20.256 -11.247 -14.467 1.00 89.88 201 GLN A C 1
ATOM 1577 O O . GLN A 1 201 ? 21.062 -11.109 -13.553 1.00 89.88 201 GLN A O 1
ATOM 1582 N N . GLN A 1 202 ? 20.507 -12.070 -15.486 1.00 90.50 202 GLN A N 1
ATOM 1583 C CA . GLN A 1 202 ? 21.754 -12.837 -15.606 1.00 90.50 202 GLN A CA 1
ATOM 1584 C C . GLN A 1 202 ? 22.964 -11.959 -15.954 1.00 90.50 202 GLN A C 1
ATOM 1586 O O . GLN A 1 202 ? 24.065 -12.232 -15.478 1.00 90.50 202 GLN A O 1
ATOM 1591 N N . ILE A 1 203 ? 22.761 -10.916 -16.765 1.00 93.06 203 ILE A N 1
ATOM 1592 C CA . ILE A 1 203 ? 23.814 -10.001 -17.228 1.00 93.06 203 ILE A CA 1
ATOM 1593 C C . ILE A 1 203 ? 24.159 -8.967 -16.156 1.00 93.06 203 ILE A C 1
ATOM 1595 O O . ILE A 1 203 ? 25.324 -8.810 -15.804 1.00 93.06 203 ILE A O 1
ATOM 1599 N N . PHE A 1 204 ? 23.154 -8.245 -15.660 1.00 88.69 204 PHE A N 1
ATOM 1600 C CA . PHE A 1 204 ? 23.342 -7.133 -14.728 1.00 88.69 204 PHE A CA 1
ATOM 1601 C C . PHE A 1 204 ? 23.363 -7.583 -13.271 1.00 88.69 204 PHE A C 1
ATOM 1603 O O . PHE A 1 204 ? 23.808 -6.823 -12.419 1.00 88.69 204 PHE A O 1
ATOM 1610 N N . GLN A 1 205 ? 22.887 -8.802 -12.987 1.00 86.00 205 GLN A N 1
ATOM 1611 C CA . GLN A 1 205 ? 22.834 -9.368 -11.638 1.00 86.00 205 GLN A CA 1
ATOM 1612 C C . GLN A 1 205 ? 22.153 -8.430 -10.637 1.00 86.00 205 GLN A C 1
ATOM 1614 O O . GLN A 1 205 ? 22.561 -8.349 -9.478 1.00 86.00 205 GLN A O 1
ATOM 1619 N N . SER A 1 206 ? 21.103 -7.736 -11.093 1.00 78.19 206 SER A N 1
ATOM 1620 C CA . SER A 1 206 ? 20.368 -6.776 -10.279 1.00 78.19 206 SER A CA 1
ATOM 1621 C C . SER A 1 206 ? 19.867 -7.417 -8.977 1.00 78.19 206 SER A C 1
ATOM 1623 O O . SER A 1 206 ? 19.631 -8.633 -8.918 1.00 78.19 206 SER A O 1
ATOM 1625 N N . PRO A 1 207 ? 19.727 -6.635 -7.899 1.00 79.12 207 PRO A N 1
ATOM 1626 C CA . PRO A 1 207 ? 19.338 -7.163 -6.602 1.00 79.12 207 PRO A CA 1
ATOM 1627 C C . PRO A 1 207 ? 17.904 -7.674 -6.666 1.00 79.12 207 PRO A C 1
ATOM 1629 O O . PRO A 1 207 ? 16.984 -6.962 -7.062 1.00 79.12 207 PRO A O 1
ATOM 1632 N N . VAL A 1 208 ? 17.734 -8.930 -6.275 1.00 81.25 208 VAL A N 1
ATOM 1633 C CA . VAL A 1 208 ? 16.434 -9.584 -6.153 1.00 81.25 208 VAL A CA 1
ATOM 1634 C C . VAL A 1 208 ? 16.411 -10.179 -4.760 1.00 81.25 208 VAL A C 1
ATOM 1636 O O . VAL A 1 208 ? 17.235 -11.049 -4.451 1.00 81.25 208 VAL A O 1
ATOM 1639 N N . GLU A 1 209 ? 15.520 -9.680 -3.908 1.00 82.56 209 GLU A N 1
ATOM 1640 C CA . GLU A 1 209 ? 15.308 -10.251 -2.581 1.00 82.56 209 GLU A CA 1
ATOM 1641 C C . GLU A 1 209 ? 14.784 -11.690 -2.708 1.00 82.56 209 GLU A C 1
ATOM 1643 O O . GLU A 1 209 ? 14.093 -12.024 -3.660 1.00 82.56 209 GLU A O 1
ATOM 1648 N N . MET A 1 210 ? 15.077 -12.566 -1.743 1.00 79.56 210 MET A N 1
ATOM 1649 C CA . MET A 1 210 ? 14.437 -13.896 -1.650 1.00 79.56 210 MET A CA 1
ATOM 1650 C C . MET A 1 210 ? 14.657 -14.785 -2.889 1.00 79.56 210 MET A C 1
ATOM 1652 O O . MET A 1 210 ? 13.746 -15.417 -3.434 1.00 79.56 210 MET A O 1
ATOM 1656 N N . LYS A 1 211 ? 15.916 -14.848 -3.337 1.00 78.81 211 LYS A N 1
ATOM 1657 C CA . LYS A 1 211 ? 16.381 -15.806 -4.351 1.00 78.81 211 LYS A CA 1
ATOM 1658 C C . LYS A 1 211 ? 16.093 -17.264 -3.931 1.00 78.81 211 LYS A C 1
ATOM 1660 O O . LYS A 1 211 ? 16.091 -17.566 -2.740 1.00 78.81 211 LYS A O 1
ATOM 1665 N N . PRO A 1 212 ? 15.906 -18.187 -4.894 1.00 79.44 212 PRO A N 1
ATOM 1666 C CA . PRO A 1 212 ? 16.011 -17.967 -6.339 1.00 79.44 212 PRO A CA 1
ATOM 1667 C C . PRO A 1 212 ? 14.750 -17.362 -6.973 1.00 79.44 212 PRO A C 1
ATOM 1669 O O . PRO A 1 212 ? 14.829 -16.882 -8.097 1.00 79.44 212 PRO A O 1
ATOM 1672 N N . GLY A 1 213 ? 13.609 -17.383 -6.277 1.00 78.00 213 GLY A N 1
ATOM 1673 C CA . GLY A 1 213 ? 12.309 -17.032 -6.856 1.00 78.00 213 GLY A CA 1
ATOM 1674 C C . GLY A 1 213 ? 11.988 -15.539 -6.886 1.00 78.00 213 GLY A C 1
ATOM 1675 O O . GLY A 1 213 ? 11.135 -15.133 -7.666 1.00 78.00 213 GLY A O 1
ATOM 1676 N N . GLY A 1 214 ? 12.635 -14.719 -6.054 1.00 81.31 214 GLY A N 1
ATOM 1677 C CA . GLY A 1 214 ? 12.262 -13.306 -5.955 1.00 81.31 214 GLY A CA 1
ATOM 1678 C C . GLY A 1 214 ? 10.938 -13.073 -5.227 1.00 81.31 214 GLY A C 1
ATOM 1679 O O . GLY A 1 214 ? 10.362 -11.994 -5.332 1.00 81.31 214 GLY A O 1
ATOM 1680 N N . ALA A 1 215 ? 10.386 -14.110 -4.592 1.00 88.00 215 ALA A N 1
ATOM 1681 C CA . ALA A 1 215 ? 8.963 -14.197 -4.311 1.00 88.00 215 ALA A CA 1
ATOM 1682 C C . ALA A 1 215 ? 8.660 -15.166 -3.172 1.00 88.00 215 ALA A C 1
ATOM 1684 O O . ALA A 1 215 ? 9.304 -16.204 -3.027 1.00 88.00 215 ALA A O 1
ATOM 1685 N N . TYR A 1 216 ? 7.622 -14.842 -2.412 1.00 92.19 216 TYR A N 1
ATOM 1686 C CA . TYR A 1 216 ? 7.036 -15.694 -1.388 1.00 92.19 216 TYR A CA 1
ATOM 1687 C C . TYR A 1 216 ? 5.572 -15.310 -1.188 1.00 92.19 216 TYR A C 1
ATOM 1689 O O . TYR A 1 216 ? 5.165 -14.193 -1.527 1.00 92.19 216 TYR A O 1
ATOM 1697 N N . ASN A 1 217 ? 4.815 -16.249 -0.631 1.00 94.94 217 ASN A N 1
ATOM 1698 C CA . ASN A 1 217 ? 3.457 -16.015 -0.168 1.00 94.94 217 ASN A CA 1
ATOM 1699 C C . ASN A 1 217 ? 3.488 -15.799 1.344 1.00 94.94 217 ASN A C 1
ATOM 1701 O O . ASN A 1 217 ? 4.338 -16.372 2.032 1.00 94.94 217 ASN A O 1
ATOM 1705 N N . ALA A 1 218 ? 2.564 -14.999 1.857 1.00 95.88 218 ALA A N 1
ATOM 1706 C CA . ALA A 1 218 ? 2.453 -14.748 3.286 1.00 95.88 218 ALA A CA 1
ATOM 1707 C C . ALA A 1 218 ? 0.996 -14.557 3.699 1.00 95.88 218 ALA A C 1
ATOM 1709 O O . ALA A 1 218 ? 0.215 -13.954 2.965 1.00 95.88 218 ALA A O 1
ATOM 1710 N N . GLU A 1 219 ? 0.668 -15.036 4.893 1.00 97.88 219 GLU A N 1
ATOM 1711 C CA . GLU A 1 219 ? -0.525 -14.634 5.628 1.00 97.88 219 GLU A CA 1
ATOM 1712 C C . GLU A 1 219 ? -0.139 -13.501 6.579 1.00 97.88 219 GLU A C 1
ATOM 1714 O O . GLU A 1 219 ? 0.778 -13.644 7.392 1.00 97.88 219 GLU A O 1
ATOM 1719 N N . LEU A 1 220 ? -0.816 -12.364 6.448 1.00 98.06 220 LEU A N 1
ATOM 1720 C CA . LEU A 1 220 ? -0.576 -11.170 7.248 1.00 98.06 220 LEU A CA 1
ATOM 1721 C C . LEU A 1 220 ? -1.770 -10.965 8.171 1.00 98.06 220 LEU A C 1
ATOM 1723 O O . LEU A 1 220 ? -2.859 -10.638 7.709 1.00 98.06 220 LEU A O 1
ATOM 1727 N N . VAL A 1 221 ? -1.573 -11.185 9.466 1.00 97.62 221 VAL A N 1
ATOM 1728 C CA . VAL A 1 221 ? -2.662 -11.144 10.449 1.00 97.62 221 VAL A CA 1
ATOM 1729 C C . VAL A 1 221 ? -2.707 -9.774 11.121 1.00 97.62 221 VAL A C 1
ATOM 1731 O O . VAL A 1 221 ? -1.663 -9.221 11.479 1.00 97.62 221 VAL A O 1
ATOM 1734 N N . LEU A 1 222 ? -3.910 -9.231 11.290 1.00 96.94 222 LEU A N 1
ATOM 1735 C CA . LEU A 1 222 ? -4.191 -7.988 12.009 1.00 96.94 222 LEU A CA 1
ATOM 1736 C C . LEU A 1 222 ? -5.224 -8.230 13.109 1.00 96.94 222 LEU A C 1
ATOM 1738 O O . LEU A 1 222 ? -6.239 -8.898 12.893 1.00 96.94 222 LEU A O 1
ATOM 1742 N N . GLN A 1 223 ? -4.989 -7.629 14.274 1.00 96.19 223 GLN A N 1
ATOM 1743 C CA . GLN A 1 223 ? -5.987 -7.551 15.334 1.00 96.19 223 GLN A CA 1
ATOM 1744 C C . GLN A 1 223 ? -6.931 -6.378 15.055 1.00 96.19 223 GLN A C 1
ATOM 1746 O O . GLN A 1 223 ? -6.474 -5.276 14.774 1.00 96.19 223 GLN A O 1
ATOM 1751 N N . LEU A 1 224 ? -8.240 -6.607 15.162 1.00 96.25 224 LEU A N 1
ATOM 1752 C CA . LEU A 1 224 ? -9.249 -5.552 15.044 1.00 96.25 224 LEU A CA 1
ATOM 1753 C C . LEU A 1 224 ? -9.622 -4.968 16.406 1.00 96.25 224 LEU A C 1
ATOM 1755 O O . LEU A 1 224 ? -9.620 -5.696 17.406 1.00 96.25 224 LEU A O 1
ATOM 1759 N N . THR A 1 225 ? -10.057 -3.704 16.423 1.00 97.12 225 THR A N 1
ATOM 1760 C CA . THR A 1 225 ? -10.722 -3.116 17.598 1.00 97.12 225 THR A CA 1
ATOM 1761 C C . THR A 1 225 ? -12.047 -3.824 17.888 1.00 97.12 225 THR A C 1
ATOM 1763 O O . THR A 1 225 ? -12.679 -4.323 16.952 1.00 97.12 225 THR A O 1
ATOM 1766 N N . PRO A 1 226 ? -12.529 -3.833 19.144 1.00 96.38 226 PRO A N 1
ATOM 1767 C CA . PRO A 1 226 ? -13.858 -4.350 19.470 1.00 96.38 226 PRO A CA 1
ATOM 1768 C C . PRO A 1 226 ? -14.971 -3.760 18.591 1.00 96.38 226 PRO A C 1
ATOM 1770 O O . PRO A 1 226 ? -15.837 -4.492 18.115 1.00 96.38 226 PRO A O 1
ATOM 1773 N N . GLU A 1 227 ? -14.910 -2.461 18.293 1.00 96.25 227 GLU A N 1
ATOM 1774 C CA . GLU A 1 227 ? -15.899 -1.777 17.456 1.00 96.25 227 GLU A CA 1
ATOM 1775 C C . GLU A 1 227 ? -15.914 -2.332 16.025 1.00 96.25 227 GLU A C 1
ATOM 1777 O O . GLU A 1 227 ? -16.987 -2.599 15.480 1.00 96.25 227 GLU A O 1
ATOM 1782 N N . MET A 1 228 ? -14.744 -2.567 15.416 1.00 95.88 228 MET A N 1
ATOM 1783 C CA . MET A 1 228 ? -14.692 -3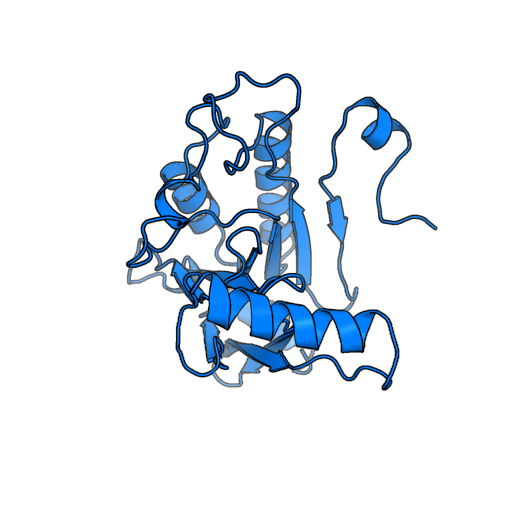.145 14.071 1.00 95.88 228 MET A CA 1
ATOM 1784 C C . MET A 1 228 ? -15.117 -4.607 14.033 1.00 95.88 228 MET A C 1
ATOM 1786 O O . MET A 1 228 ? -15.726 -5.033 13.050 1.00 95.88 228 MET A O 1
ATOM 1790 N N . GLN A 1 229 ? -14.863 -5.367 15.098 1.00 95.06 229 GLN A N 1
ATOM 1791 C CA . GLN A 1 229 ? -15.367 -6.735 15.215 1.00 95.06 229 GLN A CA 1
ATOM 1792 C C . GLN A 1 229 ? -16.901 -6.745 15.199 1.00 95.06 229 GLN A C 1
ATOM 1794 O O . GLN A 1 229 ? -17.504 -7.516 14.455 1.00 95.06 229 GLN A O 1
ATOM 1799 N N . GLU A 1 230 ? -17.546 -5.848 15.950 1.00 94.06 230 GLU A N 1
ATOM 1800 C CA . GLU A 1 230 ? -19.008 -5.723 15.945 1.00 94.06 230 GLU A CA 1
ATOM 1801 C C . GLU A 1 230 ? -19.570 -5.305 14.582 1.00 94.06 230 GLU A C 1
ATOM 1803 O O . GLU A 1 230 ? -20.656 -5.752 14.201 1.00 94.06 230 GLU A O 1
ATOM 1808 N N . ILE A 1 231 ? -18.867 -4.438 13.849 1.00 93.62 231 ILE A N 1
ATOM 1809 C CA . ILE A 1 231 ? -19.277 -4.012 12.506 1.00 93.62 231 ILE A CA 1
ATOM 1810 C C . ILE A 1 231 ? -19.218 -5.193 11.531 1.00 93.62 231 ILE A C 1
ATOM 1812 O O . ILE A 1 231 ? -20.214 -5.473 10.863 1.00 93.62 231 ILE A O 1
ATOM 1816 N N . LEU A 1 232 ? -18.106 -5.933 11.490 1.00 91.12 232 LEU A N 1
ATOM 1817 C CA . LEU A 1 232 ? -17.938 -7.065 10.569 1.00 91.12 232 LEU A CA 1
ATOM 1818 C C . LEU A 1 232 ? -18.840 -8.257 10.908 1.00 91.12 232 LEU A C 1
ATOM 1820 O O . LEU A 1 232 ? -19.330 -8.952 10.019 1.00 91.12 232 LEU A O 1
ATOM 1824 N N . GLN A 1 233 ? -19.150 -8.483 12.184 1.00 88.56 233 GLN A N 1
ATOM 1825 C CA . GLN A 1 233 ? -20.128 -9.506 12.565 1.00 88.56 233 GLN A CA 1
ATOM 1826 C C . GLN A 1 233 ? -21.528 -9.218 11.999 1.00 88.56 233 GLN A C 1
ATOM 1828 O O . GLN A 1 233 ? -22.282 -10.157 11.731 1.00 88.56 233 GLN A O 1
ATOM 1833 N N . LYS A 1 234 ? -21.881 -7.942 11.786 1.00 87.12 234 LYS A N 1
ATOM 1834 C CA . LYS A 1 234 ? -23.180 -7.528 11.227 1.00 87.12 234 LYS A CA 1
ATOM 1835 C C . LYS A 1 234 ? -23.241 -7.639 9.704 1.00 87.12 234 LYS A C 1
ATOM 1837 O O . LYS A 1 234 ? -24.341 -7.789 9.176 1.00 87.12 234 LYS A O 1
ATOM 1842 N N . THR A 1 235 ? -22.108 -7.596 9.003 1.00 80.38 235 THR A N 1
ATOM 1843 C CA . THR A 1 235 ? -22.062 -7.710 7.533 1.00 80.38 235 THR A CA 1
ATOM 1844 C C . THR A 1 235 ? -22.199 -9.145 7.018 1.00 80.38 235 THR A C 1
ATOM 1846 O O . THR A 1 235 ? -22.358 -9.351 5.820 1.00 80.38 235 THR A O 1
ATOM 1849 N N . GLY A 1 236 ? -22.213 -10.143 7.909 1.00 66.12 236 GLY A N 1
ATOM 1850 C CA . GLY A 1 236 ? -22.077 -11.551 7.533 1.00 66.12 236 GLY A CA 1
ATOM 1851 C C . GLY A 1 236 ? -20.599 -11.925 7.380 1.00 66.12 236 GLY A C 1
ATOM 1852 O O . GLY A 1 236 ? -19.758 -11.066 7.148 1.00 66.12 236 GLY A O 1
ATOM 1853 N N . ARG A 1 237 ? -20.257 -13.205 7.575 1.00 62.19 237 ARG A N 1
ATOM 1854 C CA . ARG A 1 237 ? -18.856 -13.675 7.662 1.00 62.19 237 ARG A CA 1
ATOM 1855 C C . ARG A 1 237 ? -18.110 -13.751 6.321 1.00 62.19 237 ARG A C 1
ATOM 1857 O O . ARG A 1 237 ? -16.970 -14.201 6.312 1.00 62.19 237 ARG A O 1
ATOM 1864 N N . ASP A 1 238 ? -18.731 -13.333 5.226 1.00 54.09 238 ASP A N 1
ATOM 1865 C CA . ASP A 1 238 ? -18.135 -13.408 3.893 1.00 54.09 238 ASP A CA 1
ATOM 1866 C C . ASP A 1 238 ? -17.448 -12.067 3.567 1.00 54.09 238 ASP A C 1
ATOM 1868 O O . ASP A 1 238 ? -18.049 -11.195 2.934 1.00 54.09 238 ASP A O 1
ATOM 1872 N N . LEU A 1 239 ? -16.207 -11.895 4.047 1.00 56.59 239 LEU A N 1
ATOM 1873 C CA . LEU A 1 239 ? -15.237 -10.979 3.425 1.00 56.59 239 LEU A CA 1
ATOM 1874 C C . LEU A 1 239 ? -14.536 -11.687 2.263 1.00 56.59 239 LEU A C 1
ATOM 1876 O O . LEU A 1 239 ? -14.212 -12.884 2.435 1.00 56.59 239 LEU A O 1
#

Secondary structure (DSSP, 8-state):
--SS--HHHHHHT---EEE-S-TTS-EEEEEE--BPPTTSPP-SSS--B---HHHHHHHHHHHHHHHHTT-EEEEEESS-SS-PPPTTSGGGG--B-TTSSS-HHHHHHHHTT-TTEEEEEE-SS----EEEE--SSTT-GGG-EEEEE---SSSTT--EEEEEEEE-TTSEEEEEEEEE-----TTSHHHHHHHHHHHHHHHH----SSTTTT---EEEEEEPPHHHHHHHHHS-S--

Sequence (239 aa):
KGHGFSQSDRTTGFACYSFEPRSDIPIKVIVLDNTQRDDDPGEGSSGFGSIDQERYDWLVQELENGQAEGKLMIIAAHIPIVIKEDEAGLSSLMKWSQYAAVSDVDLIAKLQTYPNLMVWISGHRHQNTVIPIKSPDVDRPELGFWQVETASLREFPQQFRIFEFAYNSDNTVSIFTANVDPAVRDGSPAAQSRSYAIAAQQIFQSPVEMKPGGAYNAELVLQLTPEMQEILQKTGRDL

Foldseek 3Di:
DDPADDPVCVVVVPPWDKDDPDPLAQAIETEAEQADDPPFDDPPAHAEGAAAPVRVVVVLVVLVVSQVVLHQYEYEYAAFLDQDQFPVCPSVSYHHDPRHPDHSVRVLVSLLVRLSYAEYEYERVQAQDKDKQARPDPVRRSSIYIYTYHHDCQAPPNWDWDWDWFQDPVRKIKTKIDTDHDDDDPPDPSNVSNVVNVVCCVVVVDDQPPPPRSDDIDIDIHHHDPSSSVVCVVSDRDD